Protein AF-0000000069093349 (afdb_homodimer)

InterPro domains:
  IPR008927 6-phosphogluconate dehydrogenase-like, C-terminal domain superfamily [SSF48179] (1-70)
  IPR029036 Pyrroline-5-carboxylate reductase, dimerisation domain [PF14748] (2-69)
  IPR053790 Pyrroline-5-carboxylate reductase-like conserved site [PS00521] (25-47)

Solvent-accessible surface area (backbone atoms only — not comparable to full-atom values): 11201 Å² total; per-residue (Å²): 108,67,67,57,48,52,50,32,49,53,45,30,51,53,21,48,48,50,70,68,66,74,54,56,64,71,57,53,53,52,71,68,37,47,93,90,34,35,58,41,48,16,51,52,40,23,62,74,49,37,34,63,59,19,51,52,51,14,52,50,44,20,52,53,45,45,53,52,51,50,52,53,52,50,51,51,51,52,54,53,55,62,70,67,49,77,78,75,70,76,75,71,75,74,77,77,76,76,78,126,109,68,68,56,50,53,52,31,50,51,44,29,51,54,20,48,48,48,68,69,64,73,54,57,66,71,58,53,52,53,71,68,37,47,92,89,32,35,54,41,49,16,50,52,40,24,63,74,50,37,34,65,58,19,51,53,51,13,52,51,45,21,52,53,43,45,52,52,50,50,52,51,52,51,50,50,52,52,54,54,55,60,69,67,50,75,79,75,70,76,75,73,76,73,76,77,78,75,78,126

Sequence (200 aa):
DLAQKLAAQTLLGAAKMVLESGKHPGQLKDEVCSPGGTTIAAIHKLEETGFRSSLITAVETATNRAKELGVIESQKQQTVLLREQPNVESSSSQPLRVTQDLAQKLAAQTLLGAAKMVLESGKHPGQLKDEVCSPGGTTIAAIHKLEETGFRSSLITAVETATNRAKELGVIESQKQQTVLLREQPNVESSSSQPLRVTQ

Secondary structure (DSSP, 8-state):
-HHHHHHHHHHHHHHHHHHHH---HHHHHHHHPPTT-HHHHHHHHHHHTTHHHHHHHHHHHHHHHHHHHHHHHHHHHHHHHHHTS---------------/-HHHHHHHHHHHHHHHHHHHH---HHHHHHHHPPTT-HHHHHHHHHHHTTHHHHHHHHHHHHHHHHHHHHHHHHHHHHHHHHHTS---------------

Radius of gyration: 34.06 Å; Cα contacts (8 Å, |Δi|>4): 118; chains: 2; bounding box: 34×153×78 Å

Nearest PDB structures (foldseek):
  6xp2-assembly1_A  TM=9.689E-01  e=7.403E-05  Homo sapiens
  6lhm-assembly2_B  TM=9.516E-01  e=4.602E-05  Homo sapiens
  6xp0-assembly1_A-2  TM=9.652E-01  e=8.013E-05  Homo sapiens
  8dkg-assembly1_B-2  TM=9.336E-01  e=8.013E-05  Homo sapiens
  2rcy-assembly1_B-2  TM=9.286E-01  e=7.926E-03  Plasmodium falciparum 3D7

Foldseek 3Di:
DVVVVVVVVVVVVLVCCCVPVVDDVVVVLVVVDDVPDPSVVVVVVCVVVCVVVVVVVVVVVVVVVVVVVVVVVVVVVVVVVVVPPPPPPPPPPPPPPPDD/DVVVVVVVVVVVVLVCCCVPVVDDNVVVLVVVDDVVDPSVVVVVVCVVVCVVVVVVVVVVVVVVVVVVVVVVVVVVVVVVVVVPPPPPPPPPPDPPPPDD

Structure (mmCIF, N/CA/C/O backbone):
data_AF-0000000069093349-model_v1
#
loop_
_entity.id
_entity.type
_entity.pdbx_description
1 polymer 'Pyrroline-5-carboxylate reductase dimerisation domain-containing protein'
#
loop_
_atom_site.group_PDB
_atom_site.id
_ato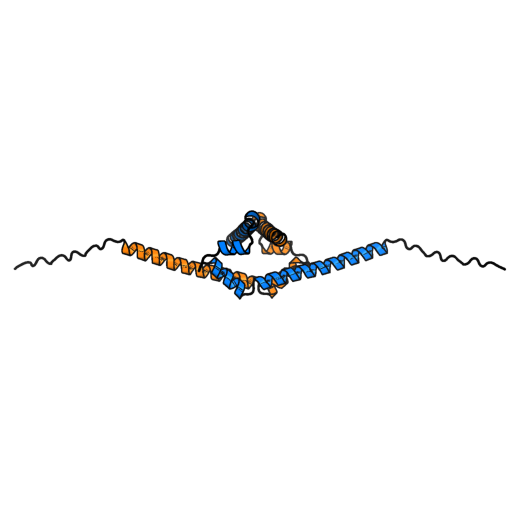m_site.type_symbol
_atom_site.label_atom_id
_atom_site.label_alt_id
_atom_site.label_comp_id
_atom_site.label_asym_id
_atom_site.label_entity_id
_atom_site.label_seq_id
_atom_site.pdbx_PDB_ins_code
_atom_site.Cartn_x
_atom_site.Cartn_y
_atom_site.Cartn_z
_atom_site.occupancy
_atom_site.B_iso_or_equiv
_atom_site.auth_seq_id
_atom_site.auth_comp_id
_atom_site.auth_asym_id
_atom_site.auth_atom_id
_atom_site.pdbx_PDB_model_num
ATOM 1 N N . ASP A 1 1 ? -16.922 -6.746 0.198 1 84.19 1 ASP A N 1
ATOM 2 C CA . ASP A 1 1 ? -16.688 -6.988 1.619 1 84.19 1 ASP A CA 1
ATOM 3 C C . ASP A 1 1 ? -15.539 -7.965 1.833 1 84.19 1 ASP A C 1
ATOM 5 O O . ASP A 1 1 ? -14.445 -7.559 2.24 1 84.19 1 ASP A O 1
ATOM 9 N N . LEU A 1 2 ? -15.719 -9.141 1.104 1 90.44 2 LEU A N 1
ATOM 10 C CA . LEU A 1 2 ? -14.688 -10.148 1.3 1 90.44 2 LEU A CA 1
ATOM 11 C C . LEU A 1 2 ? -13.375 -9.727 0.646 1 90.44 2 LEU A C 1
ATOM 13 O O . LEU A 1 2 ? -12.305 -9.875 1.238 1 90.44 2 LEU A O 1
ATOM 17 N N . ALA A 1 3 ? -13.531 -9.188 -0.531 1 92.06 3 ALA A N 1
ATOM 18 C CA . ALA A 1 3 ? -12.352 -8.742 -1.27 1 92.06 3 ALA A CA 1
ATOM 19 C C . ALA A 1 3 ? 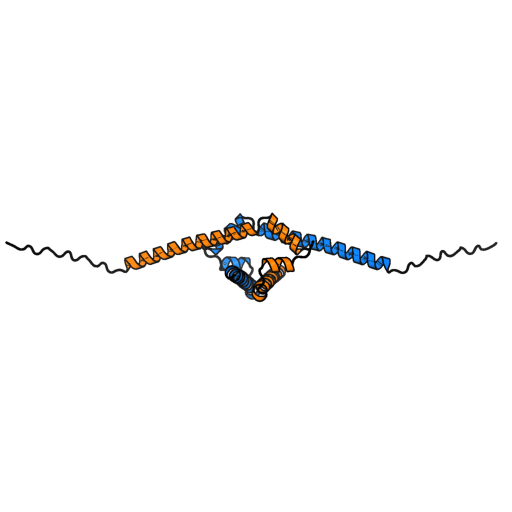-11.578 -7.684 -0.487 1 92.06 3 ALA A C 1
ATOM 21 O O . ALA A 1 3 ? -10.352 -7.703 -0.45 1 92.06 3 ALA A O 1
ATOM 22 N N . GLN A 1 4 ? -12.25 -6.766 0.166 1 94.25 4 GLN A N 1
ATOM 23 C CA . GLN A 1 4 ? -11.617 -5.699 0.937 1 94.25 4 GLN A CA 1
ATOM 24 C C . GLN A 1 4 ? -10.891 -6.262 2.154 1 94.25 4 GLN A C 1
ATOM 26 O O . GLN A 1 4 ? -9.781 -5.824 2.477 1 94.25 4 GLN A O 1
ATOM 31 N N . LYS A 1 5 ? -11.516 -7.164 2.832 1 95.12 5 LYS A N 1
ATOM 32 C CA . LYS A 1 5 ? -10.898 -7.789 4.004 1 95.12 5 LYS A CA 1
ATOM 33 C C . LYS A 1 5 ? -9.648 -8.57 3.617 1 95.12 5 LYS A C 1
ATOM 35 O O . LYS A 1 5 ? -8.641 -8.523 4.32 1 95.12 5 LYS A O 1
ATOM 40 N N . LEU A 1 6 ? -9.773 -9.289 2.529 1 95.56 6 LEU A N 1
ATOM 41 C CA . LEU A 1 6 ? -8.625 -10.055 2.057 1 95.56 6 LEU A CA 1
ATOM 42 C C . LEU A 1 6 ? -7.469 -9.133 1.681 1 95.56 6 LEU A C 1
ATOM 44 O O . LEU A 1 6 ? -6.309 -9.438 1.967 1 95.56 6 LEU A O 1
ATOM 48 N N . ALA A 1 7 ? -7.793 -8.039 0.996 1 96.25 7 ALA A N 1
ATOM 49 C CA . ALA A 1 7 ? -6.762 -7.066 0.634 1 96.25 7 ALA A CA 1
ATOM 50 C C . ALA A 1 7 ? -6.094 -6.488 1.878 1 96.25 7 ALA A C 1
ATOM 52 O O . ALA A 1 7 ? -4.867 -6.402 1.947 1 96.25 7 ALA A O 1
ATOM 53 N N . ALA A 1 8 ? -6.867 -6.094 2.877 1 97.62 8 ALA A N 1
ATOM 54 C CA . ALA A 1 8 ? -6.328 -5.547 4.117 1 97.62 8 ALA A CA 1
ATOM 55 C C . ALA A 1 8 ? -5.461 -6.578 4.836 1 97.62 8 ALA A C 1
ATOM 57 O O . ALA A 1 8 ? -4.418 -6.234 5.398 1 97.62 8 ALA A O 1
ATOM 58 N N . GLN A 1 9 ? -5.863 -7.793 4.867 1 97.69 9 GLN A N 1
ATOM 59 C CA . GLN A 1 9 ? -5.09 -8.867 5.477 1 97.69 9 GLN A CA 1
ATOM 60 C C . GLN A 1 9 ? -3.75 -9.055 4.766 1 97.69 9 GLN A C 1
ATOM 62 O O . GLN A 1 9 ? -2.732 -9.32 5.41 1 97.69 9 GLN A O 1
ATOM 67 N N . THR A 1 10 ? -3.783 -9 3.416 1 96.88 10 THR A N 1
ATOM 68 C CA . THR A 1 10 ? -2.555 -9.094 2.637 1 96.88 10 THR A CA 1
ATOM 69 C C . THR A 1 10 ? -1.588 -7.977 3.016 1 96.88 10 THR A C 1
ATOM 71 O O . THR A 1 10 ? -0.395 -8.219 3.213 1 96.88 10 THR A O 1
ATOM 74 N N . LEU A 1 11 ? -2.088 -6.715 3.168 1 97.56 11 LEU A N 1
ATOM 75 C CA . LEU A 1 11 ? -1.263 -5.578 3.559 1 97.56 11 LEU A CA 1
ATOM 76 C C . LEU A 1 11 ? -0.745 -5.742 4.984 1 97.56 11 LEU A C 1
ATOM 78 O O . LEU A 1 11 ? 0.416 -5.438 5.266 1 97.56 11 LEU A O 1
ATOM 82 N N . LEU A 1 12 ? -1.601 -6.219 5.871 1 98.19 12 LEU A N 1
ATOM 83 C CA . LEU A 1 12 ? -1.204 -6.484 7.25 1 98.19 12 LEU A CA 1
ATOM 84 C C . LEU A 1 12 ? -0.064 -7.496 7.301 1 98.19 12 LEU A C 1
ATOM 86 O O . LEU A 1 12 ? 0.929 -7.285 8 1 98.19 12 LEU A O 1
ATOM 90 N N . GLY A 1 13 ? -0.245 -8.57 6.613 1 97.38 13 GLY A N 1
ATOM 91 C CA . GLY A 1 13 ? 0.792 -9.594 6.559 1 97.38 13 GLY A CA 1
ATOM 92 C C . GLY A 1 13 ? 2.102 -9.078 5.988 1 97.38 13 GLY A C 1
ATOM 93 O O . GLY A 1 13 ? 3.174 -9.383 6.512 1 97.38 13 GLY A O 1
ATOM 94 N N . ALA A 1 14 ? 2.057 -8.328 4.902 1 97.06 14 ALA A N 1
ATOM 95 C CA . ALA A 1 14 ? 3.256 -7.754 4.297 1 97.06 14 ALA A CA 1
ATOM 96 C C . ALA A 1 14 ? 3.971 -6.82 5.266 1 97.06 14 ALA A C 1
ATOM 98 O O . ALA A 1 14 ? 5.195 -6.883 5.414 1 97.06 14 ALA A O 1
ATOM 99 N N . ALA A 1 15 ? 3.201 -5.957 5.918 1 97.75 15 ALA A N 1
ATOM 100 C CA . ALA A 1 15 ? 3.773 -5.027 6.887 1 97.75 15 ALA A CA 1
ATOM 101 C C . ALA A 1 15 ? 4.438 -5.773 8.039 1 97.75 15 ALA A C 1
ATOM 103 O O . ALA A 1 15 ? 5.547 -5.43 8.453 1 97.75 15 ALA A O 1
ATOM 104 N N . LYS A 1 16 ? 3.785 -6.781 8.555 1 97.75 16 LYS A N 1
ATOM 105 C CA . LYS A 1 16 ? 4.332 -7.59 9.641 1 97.75 16 LYS A CA 1
ATOM 106 C C . LYS A 1 16 ? 5.633 -8.266 9.219 1 97.75 16 LYS A C 1
ATOM 108 O O . LYS A 1 16 ? 6.582 -8.328 10.008 1 97.75 16 LYS A O 1
ATOM 113 N N . MET A 1 17 ? 5.648 -8.742 8.039 1 96.75 17 MET A N 1
ATOM 114 C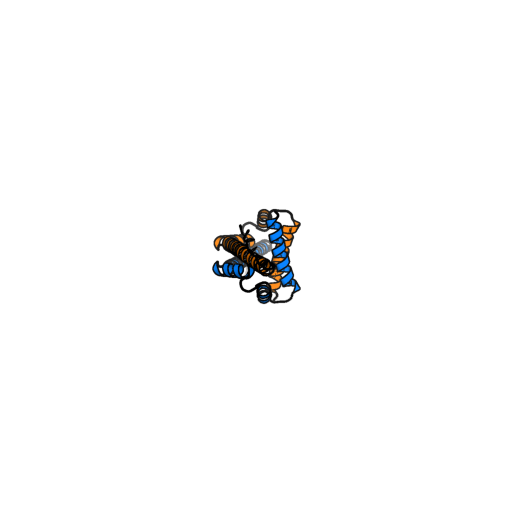 CA . MET A 1 17 ? 6.852 -9.406 7.535 1 96.75 17 MET A CA 1
ATOM 115 C C . MET A 1 17 ? 8.039 -8.445 7.543 1 96.75 17 MET A C 1
ATOM 117 O O . MET A 1 17 ? 9.141 -8.828 7.938 1 96.75 17 MET A O 1
ATOM 121 N N . VAL A 1 18 ? 7.855 -7.23 7.109 1 96.81 18 VAL A N 1
ATOM 122 C CA . VAL A 1 18 ? 8.914 -6.227 7.09 1 96.81 18 VAL A CA 1
ATOM 123 C C . VAL A 1 18 ? 9.359 -5.914 8.516 1 96.81 18 VAL A C 1
ATOM 125 O O . VAL A 1 18 ? 10.555 -5.82 8.797 1 96.81 18 VAL A O 1
ATOM 128 N N . LEU A 1 19 ? 8.414 -5.773 9.398 1 96.75 19 LEU A N 1
ATOM 129 C CA . LEU A 1 19 ? 8.695 -5.359 10.773 1 96.75 19 LEU A CA 1
ATOM 130 C C . LEU A 1 19 ? 9.359 -6.484 11.555 1 96.75 19 LEU A C 1
ATOM 132 O O . LEU A 1 19 ? 10.203 -6.227 12.422 1 96.75 19 LEU A O 1
ATOM 136 N N . GLU A 1 20 ? 9.102 -7.723 11.242 1 96.75 20 GLU A N 1
ATOM 137 C CA . GLU A 1 20 ? 9.539 -8.844 12.062 1 96.75 20 GLU A CA 1
ATOM 138 C C . GLU A 1 20 ? 10.773 -9.516 11.477 1 96.75 20 GLU A C 1
ATOM 140 O O . GLU A 1 20 ? 11.578 -10.102 12.211 1 96.75 20 GLU A O 1
ATOM 145 N N . SER A 1 21 ? 10.969 -9.469 10.195 1 94.25 21 SER A N 1
ATOM 146 C CA . SER A 1 21 ? 12.039 -10.203 9.539 1 94.25 21 SER A CA 1
ATOM 147 C C . SER A 1 21 ? 13.391 -9.555 9.789 1 94.25 21 SER A C 1
ATOM 149 O O . SER A 1 21 ? 14.422 -10.234 9.812 1 94.25 21 SER A O 1
ATOM 151 N N . GLY A 1 22 ? 13.398 -8.203 9.883 1 89.12 22 GLY A N 1
ATOM 152 C CA . GLY A 1 22 ? 14.648 -7.477 9.945 1 89.12 22 GLY A CA 1
ATOM 153 C C . GLY A 1 22 ? 15.359 -7.387 8.609 1 89.12 22 GLY A C 1
ATOM 154 O O . GLY A 1 22 ? 16.453 -6.824 8.516 1 89.12 22 GLY A O 1
ATOM 155 N N . LYS A 1 23 ? 14.805 -7.902 7.598 1 93.31 23 LYS A N 1
ATOM 156 C CA . LYS A 1 23 ? 15.383 -7.859 6.258 1 93.31 23 LYS A CA 1
ATOM 157 C C . LYS A 1 23 ? 15 -6.57 5.535 1 93.31 23 LYS A C 1
ATOM 159 O O . LYS A 1 23 ? 13.969 -5.969 5.836 1 93.31 23 LYS A O 1
ATOM 164 N N . HIS A 1 24 ? 15.844 -6.156 4.613 1 94.75 24 HIS A N 1
ATOM 165 C CA . HIS A 1 24 ? 15.492 -5.055 3.725 1 94.75 24 HIS A CA 1
ATOM 166 C C . HIS A 1 24 ? 14.297 -5.414 2.848 1 94.75 24 HIS A C 1
ATOM 168 O O . HIS A 1 24 ? 14.203 -6.539 2.352 1 94.75 24 HIS A O 1
ATOM 174 N N . PRO A 1 25 ? 13.414 -4.488 2.609 1 94.69 25 PRO A N 1
ATOM 175 C CA . PRO A 1 25 ? 12.227 -4.766 1.806 1 94.69 25 PRO A CA 1
ATOM 176 C C . PRO A 1 25 ? 12.562 -5.309 0.42 1 94.69 25 PRO A C 1
ATOM 178 O O . PRO A 1 25 ? 11.812 -6.129 -0.124 1 94.69 25 PRO A O 1
ATOM 181 N N . GLY A 1 26 ? 13.609 -4.762 -0.152 1 94.75 26 GLY A N 1
ATOM 182 C CA . GLY A 1 26 ? 14.062 -5.301 -1.424 1 94.75 26 GLY A CA 1
ATOM 183 C C . GLY A 1 26 ? 14.312 -6.797 -1.382 1 94.75 26 GLY A C 1
ATOM 184 O O . GLY A 1 26 ? 13.961 -7.516 -2.318 1 94.75 26 GLY A O 1
ATOM 185 N N . GLN A 1 27 ? 14.945 -7.234 -0.321 1 95.62 27 GLN A N 1
ATOM 186 C CA . GLN A 1 27 ? 15.211 -8.656 -0.146 1 95.62 27 GLN A CA 1
ATOM 187 C C . GLN A 1 27 ? 13.906 -9.445 0.027 1 95.62 27 GLN A C 1
ATOM 189 O O . GLN A 1 27 ? 13.766 -10.547 -0.508 1 95.62 27 GLN A O 1
ATOM 194 N N . LEU A 1 28 ? 12.984 -8.945 0.788 1 95.56 28 LEU A N 1
ATOM 195 C CA . LEU A 1 28 ? 11.688 -9.586 0.993 1 95.56 28 LEU A CA 1
ATOM 196 C C . LEU A 1 28 ? 10.93 -9.711 -0.322 1 95.56 28 LEU A C 1
ATOM 198 O O . LEU A 1 28 ? 10.32 -10.75 -0.6 1 95.56 28 LEU A O 1
ATOM 202 N N . LYS A 1 29 ? 10.945 -8.656 -1.123 1 95.5 29 LYS A N 1
ATOM 203 C CA . LYS A 1 29 ? 10.336 -8.688 -2.451 1 95.5 29 LYS A 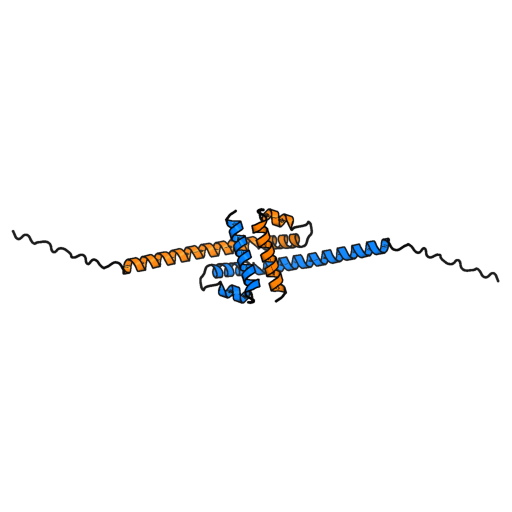CA 1
ATOM 204 C C . LYS A 1 29 ? 10.914 -9.828 -3.289 1 95.5 29 LYS A C 1
ATOM 206 O O . LYS A 1 29 ? 10.164 -10.562 -3.943 1 95.5 29 LYS A O 1
ATOM 211 N N . ASP A 1 30 ? 12.211 -9.945 -3.225 1 95.75 30 ASP A N 1
ATOM 212 C CA . ASP A 1 30 ? 12.867 -11.008 -3.984 1 95.75 30 ASP A CA 1
ATOM 213 C C . ASP A 1 30 ? 12.422 -12.383 -3.498 1 95.75 30 ASP A C 1
ATOM 215 O O . ASP A 1 30 ? 12.25 -13.305 -4.301 1 95.75 30 ASP A O 1
ATOM 219 N N . GLU A 1 31 ? 12.219 -12.555 -2.256 1 94.81 31 GLU A N 1
ATOM 220 C CA . GLU A 1 31 ? 11.859 -13.844 -1.657 1 94.81 31 GLU A CA 1
ATOM 221 C C . GLU A 1 31 ? 10.438 -14.25 -2.041 1 94.81 31 GLU A C 1
ATOM 223 O O . GLU A 1 31 ? 10.133 -15.438 -2.135 1 94.81 31 GLU A O 1
ATOM 228 N N . VAL A 1 32 ? 9.625 -13.273 -2.289 1 93.5 32 VAL A N 1
ATOM 229 C CA . VAL A 1 32 ? 8.234 -13.602 -2.582 1 93.5 32 VAL A CA 1
ATOM 230 C C . VAL A 1 32 ? 8.031 -13.695 -4.094 1 93.5 32 VAL A C 1
ATOM 232 O O . VAL A 1 32 ? 6.945 -14.055 -4.559 1 93.5 32 VAL A O 1
ATOM 235 N N . CYS A 1 33 ? 9.055 -13.383 -4.832 1 95.88 33 CYS A N 1
ATOM 236 C CA . CYS A 1 33 ? 8.977 -13.438 -6.285 1 95.88 33 CYS A CA 1
ATOM 237 C C . CYS A 1 33 ? 9.648 -14.695 -6.82 1 95.88 33 CYS A C 1
ATOM 239 O O . CYS A 1 33 ? 10.805 -14.969 -6.5 1 95.88 33 CYS A O 1
ATOM 241 N N . SER A 1 34 ? 8.906 -15.547 -7.555 1 93.75 34 SER A N 1
ATOM 242 C CA . SER A 1 34 ? 9.461 -16.656 -8.328 1 93.75 34 SER A CA 1
ATOM 243 C C . SER A 1 34 ? 9.539 -16.297 -9.812 1 93.75 34 SER A C 1
ATOM 245 O O . SER A 1 34 ? 8.719 -15.523 -10.312 1 93.75 34 SER A O 1
ATOM 247 N N . PRO A 1 35 ? 10.531 -16.906 -10.422 1 93 35 PRO A N 1
ATOM 248 C CA . PRO A 1 35 ? 10.633 -16.625 -11.859 1 93 35 PRO A CA 1
ATOM 249 C C . PRO A 1 35 ? 9.383 -17.047 -12.625 1 93 35 PRO A C 1
ATOM 251 O O . PRO A 1 35 ? 8.945 -18.203 -12.531 1 93 35 PRO A O 1
ATOM 254 N N . GLY A 1 36 ? 8.773 -16.016 -13.281 1 93.19 36 GLY A N 1
ATOM 255 C CA . GLY A 1 36 ? 7.602 -16.297 -14.102 1 93.19 36 GLY A CA 1
ATOM 256 C C . GLY A 1 36 ? 6.316 -16.391 -13.297 1 93.19 36 GLY A C 1
ATOM 257 O O . GLY A 1 36 ? 5.266 -16.75 -13.836 1 93.19 36 GLY A O 1
ATOM 258 N N . GLY A 1 37 ? 6.441 -16.047 -12.039 1 96.19 37 GLY A N 1
ATOM 259 C CA . GLY A 1 37 ? 5.281 -16.156 -11.18 1 96.19 37 GLY A CA 1
ATOM 260 C C . GLY A 1 37 ? 4.344 -14.977 -11.281 1 96.19 37 GLY A C 1
ATOM 261 O O . GLY A 1 37 ? 4.566 -14.07 -12.086 1 96.19 37 GLY A O 1
ATOM 262 N N . THR A 1 38 ? 3.24 -15.031 -10.5 1 97.62 38 THR A N 1
ATOM 263 C CA . THR A 1 38 ? 2.211 -14 -10.516 1 97.62 38 THR A CA 1
ATOM 264 C C . THR A 1 38 ? 2.734 -12.711 -9.891 1 97.62 38 THR A C 1
ATOM 266 O O . THR A 1 38 ? 2.49 -11.617 -10.414 1 97.62 38 THR A O 1
ATOM 269 N N . THR A 1 39 ? 3.506 -12.781 -8.852 1 97.12 39 THR A N 1
ATOM 270 C CA . THR A 1 39 ? 3.971 -11.617 -8.102 1 97.12 39 THR A CA 1
ATOM 271 C C . THR A 1 39 ? 4.949 -10.797 -8.938 1 97.12 39 THR A C 1
ATOM 273 O O . THR A 1 39 ? 4.855 -9.57 -8.984 1 97.12 39 THR A O 1
ATOM 276 N N . ILE A 1 40 ? 5.848 -11.43 -9.594 1 97.31 40 ILE A N 1
ATOM 277 C CA . ILE A 1 40 ? 6.824 -10.711 -10.398 1 97.31 40 ILE A CA 1
ATOM 278 C C . ILE A 1 40 ? 6.129 -10.055 -11.586 1 97.31 40 ILE A C 1
ATOM 280 O O . ILE A 1 40 ? 6.52 -8.969 -12.023 1 97.31 40 ILE A O 1
ATOM 284 N N . ALA A 1 41 ? 5.168 -10.758 -12.148 1 98.06 41 ALA A N 1
ATOM 285 C CA . ALA A 1 41 ? 4.395 -10.164 -13.234 1 98.06 41 ALA A CA 1
ATOM 286 C C . ALA A 1 41 ? 3.725 -8.867 -12.781 1 98.06 41 ALA A C 1
ATOM 288 O O . ALA A 1 41 ? 3.748 -7.867 -13.5 1 98.06 41 ALA A O 1
ATOM 289 N N . ALA A 1 42 ? 3.182 -8.961 -11.656 1 98.38 42 ALA A N 1
ATOM 290 C CA . ALA A 1 42 ? 2.516 -7.789 -11.094 1 98.38 42 ALA A CA 1
ATOM 291 C C . ALA A 1 42 ? 3.52 -6.676 -10.805 1 98.38 42 ALA A C 1
ATOM 293 O O . ALA A 1 42 ? 3.264 -5.508 -11.102 1 98.38 42 ALA A O 1
ATOM 294 N N . ILE A 1 43 ? 4.629 -6.969 -10.234 1 97.88 43 ILE A N 1
ATOM 295 C CA . ILE A 1 43 ? 5.656 -5.996 -9.898 1 97.88 43 ILE A CA 1
ATOM 296 C C . ILE A 1 43 ? 6.156 -5.309 -11.164 1 97.88 43 ILE A C 1
ATOM 298 O O . ILE A 1 43 ? 6.34 -4.09 -11.188 1 97.88 43 ILE A O 1
ATOM 302 N N . HIS A 1 44 ? 6.363 -6.086 -12.148 1 97.56 44 HIS A N 1
ATOM 303 C CA . HIS A 1 44 ? 6.781 -5.523 -13.43 1 97.56 44 HIS A CA 1
ATOM 304 C C . HIS A 1 44 ? 5.77 -4.504 -13.938 1 97.56 44 HIS A C 1
ATOM 306 O O . HIS A 1 44 ? 6.148 -3.439 -14.43 1 97.56 44 HIS A O 1
ATOM 312 N N . LYS A 1 45 ? 4.551 -4.793 -13.797 1 98.38 45 LYS A N 1
ATOM 313 C CA . LYS A 1 45 ? 3.502 -3.891 -14.258 1 98.38 45 LYS A CA 1
ATOM 314 C C . LYS A 1 45 ? 3.461 -2.617 -13.422 1 98.38 45 LYS A C 1
ATOM 316 O O . LYS A 1 45 ? 3.252 -1.524 -13.953 1 98.38 45 LYS A O 1
ATOM 321 N N . LEU A 1 46 ? 3.666 -2.75 -12.117 1 98.19 46 LEU A N 1
ATOM 322 C CA . LEU A 1 46 ? 3.734 -1.58 -11.25 1 98.19 46 LEU A CA 1
ATOM 323 C C . LEU A 1 46 ? 4.867 -0.652 -11.672 1 98.19 46 LEU A C 1
ATOM 325 O O . LEU A 1 46 ? 4.703 0.569 -11.695 1 98.19 46 LEU A O 1
ATOM 329 N N . GLU A 1 47 ? 6 -1.26 -11.961 1 97.31 47 GLU A N 1
ATOM 330 C CA . GLU A 1 47 ? 7.133 -0.462 -12.422 1 97.31 47 GLU A CA 1
ATOM 331 C C . GLU A 1 47 ? 6.82 0.229 -13.742 1 97.31 47 GLU A C 1
ATOM 333 O O . GLU A 1 47 ? 7.125 1.409 -13.922 1 97.31 47 GLU A O 1
ATOM 338 N N . GLU A 1 48 ? 6.191 -0.46 -14.609 1 97.81 48 GLU A N 1
ATOM 339 C CA . GLU A 1 48 ? 5.871 0.042 -15.945 1 97.81 48 GLU A CA 1
ATOM 340 C C . GLU A 1 48 ? 4.875 1.196 -15.875 1 97.81 48 GLU A C 1
ATOM 342 O O . GLU A 1 48 ? 4.93 2.119 -16.688 1 97.81 48 GLU A O 1
ATOM 347 N N . THR A 1 49 ? 4.031 1.18 -14.891 1 97.56 49 THR A N 1
ATOM 348 C CA . THR A 1 49 ? 2.916 2.117 -14.867 1 97.56 49 THR A CA 1
ATOM 349 C C . THR A 1 49 ? 3.201 3.273 -13.914 1 97.56 49 THR A C 1
ATOM 351 O O . THR A 1 49 ? 2.328 4.105 -13.656 1 97.56 49 THR A O 1
ATOM 354 N N . GLY A 1 50 ? 4.398 3.281 -13.336 1 96 50 GLY A N 1
ATOM 355 C CA . GLY A 1 50 ? 4.836 4.426 -12.555 1 96 50 GLY A CA 1
ATOM 356 C C . GLY A 1 50 ? 4.289 4.418 -11.141 1 96 50 GLY A C 1
ATOM 357 O O . GLY A 1 50 ? 4.113 5.477 -10.531 1 96 50 GLY A O 1
ATOM 358 N N . PHE A 1 51 ? 4.047 3.299 -10.586 1 97.94 51 PHE A N 1
ATOM 359 C CA . PHE A 1 51 ? 3.527 3.154 -9.234 1 97.94 51 PHE A CA 1
ATOM 360 C C . PHE A 1 51 ? 4.453 3.822 -8.227 1 97.94 51 PHE A C 1
ATOM 362 O O . PHE A 1 51 ? 4.004 4.629 -7.406 1 97.94 51 PHE A O 1
ATOM 369 N N . ARG A 1 52 ? 5.676 3.584 -8.305 1 96.06 52 ARG A N 1
ATOM 370 C CA . ARG A 1 52 ? 6.645 4.109 -7.352 1 96.06 52 ARG A CA 1
ATOM 371 C C . ARG A 1 52 ? 6.723 5.629 -7.43 1 96.06 52 ARG A C 1
ATOM 373 O O . ARG A 1 52 ? 6.758 6.309 -6.402 1 96.06 52 ARG A O 1
ATOM 380 N N . SER A 1 53 ? 6.758 6.07 -8.602 1 97.75 53 SER A N 1
ATOM 381 C CA . SER A 1 53 ? 6.84 7.516 -8.797 1 97.75 53 SER A CA 1
ATOM 382 C C . SER A 1 53 ? 5.609 8.219 -8.234 1 97.75 53 SER A C 1
ATOM 384 O O . SER A 1 53 ? 5.719 9.305 -7.664 1 97.75 53 SER A O 1
ATOM 386 N N . SER A 1 54 ? 4.465 7.645 -8.414 1 98.44 54 SER A N 1
ATOM 387 C CA . SER A 1 54 ? 3.229 8.203 -7.875 1 98.44 54 SER A CA 1
ATOM 388 C C . SER A 1 54 ? 3.283 8.312 -6.355 1 98.44 54 SER A C 1
ATOM 390 O O . SER A 1 54 ? 2.902 9.336 -5.789 1 98.44 54 SER A O 1
ATOM 392 N N . LEU A 1 55 ? 3.816 7.305 -5.707 1 98 55 LEU A N 1
ATOM 393 C CA . LEU A 1 55 ? 3.922 7.285 -4.254 1 98 55 LEU A CA 1
ATOM 394 C C . LEU A 1 55 ? 4.934 8.312 -3.766 1 98 55 LEU A C 1
ATOM 396 O O . LEU A 1 55 ? 4.688 9.016 -2.777 1 98 55 LEU A O 1
ATOM 400 N N . ILE A 1 56 ? 6.035 8.422 -4.387 1 97.81 56 ILE A N 1
ATOM 401 C CA . ILE A 1 56 ? 7.074 9.375 -4.023 1 97.81 56 ILE A CA 1
ATOM 402 C C . ILE A 1 56 ? 6.523 10.797 -4.109 1 97.81 56 ILE A C 1
ATOM 404 O O . ILE A 1 56 ? 6.668 11.586 -3.174 1 97.81 56 ILE A O 1
ATOM 408 N N . THR A 1 57 ? 5.844 11.039 -5.203 1 98.56 57 THR A N 1
ATOM 409 C CA . THR A 1 57 ? 5.285 12.367 -5.414 1 98.56 57 THR A CA 1
ATOM 410 C C . THR A 1 57 ? 4.246 12.695 -4.348 1 98.56 57 THR A C 1
ATOM 412 O O . THR A 1 57 ? 4.188 13.82 -3.855 1 98.56 57 THR A O 1
ATOM 415 N N . ALA A 1 58 ? 3.475 11.742 -3.984 1 98.5 58 ALA A N 1
ATOM 416 C CA . ALA A 1 58 ? 2.447 11.938 -2.965 1 98.5 58 ALA A CA 1
ATOM 417 C C . ALA A 1 58 ? 3.072 12.25 -1.607 1 98.5 58 ALA A C 1
ATOM 419 O O . ALA A 1 58 ? 2.631 13.164 -0.906 1 98.5 58 ALA A O 1
ATOM 420 N N . VAL A 1 59 ? 4.086 11.531 -1.246 1 97.62 59 VAL A N 1
ATOM 421 C CA . VAL A 1 59 ? 4.754 11.734 0.036 1 97.62 59 VAL A CA 1
ATOM 422 C C . VAL A 1 59 ? 5.438 13.102 0.053 1 97.62 59 VAL A C 1
ATOM 424 O O . VAL A 1 59 ? 5.398 13.805 1.062 1 97.62 59 VAL A O 1
ATOM 427 N N . GLU A 1 60 ? 6.027 13.453 -1.067 1 98.31 60 GLU A N 1
ATOM 428 C CA . GLU A 1 60 ? 6.633 14.773 -1.192 1 98.31 60 GLU A CA 1
ATOM 429 C C . GLU A 1 60 ? 5.586 15.875 -1.035 1 98.31 60 GLU A C 1
ATOM 431 O O . GLU A 1 60 ? 5.828 16.875 -0.357 1 98.31 60 GLU A O 1
ATOM 436 N N . THR A 1 61 ? 4.504 15.695 -1.662 1 98.56 61 THR A N 1
ATOM 437 C CA . THR A 1 61 ? 3.41 16.656 -1.579 1 98.56 61 THR A CA 1
ATOM 438 C C . THR A 1 61 ? 2.928 16.797 -0.14 1 98.56 61 THR A C 1
ATOM 440 O O . THR A 1 61 ? 2.725 17.922 0.342 1 98.56 61 THR A O 1
ATOM 443 N N . ALA A 1 62 ? 2.734 15.68 0.506 1 97.75 62 ALA A N 1
ATOM 444 C CA . ALA A 1 62 ? 2.326 15.703 1.907 1 97.75 62 ALA A CA 1
ATOM 445 C C . ALA A 1 62 ? 3.35 16.438 2.77 1 97.75 62 ALA A C 1
ATOM 447 O O . ALA A 1 62 ? 2.984 17.219 3.645 1 97.75 62 ALA A O 1
ATOM 448 N N . THR A 1 63 ? 4.586 16.156 2.541 1 97.38 63 THR A N 1
ATOM 449 C CA . THR A 1 63 ? 5.668 16.766 3.305 1 97.38 63 THR A CA 1
ATOM 450 C C . THR A 1 63 ? 5.691 18.281 3.102 1 97.38 63 THR A C 1
ATOM 452 O O . THR A 1 63 ? 5.828 19.047 4.066 1 97.38 63 THR A O 1
ATOM 455 N N . ASN A 1 64 ? 5.578 18.703 1.871 1 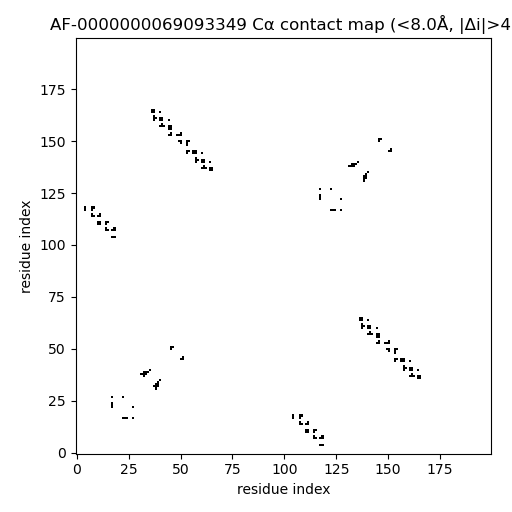98 64 ASN A N 1
ATOM 456 C CA . ASN A 1 64 ? 5.562 20.125 1.55 1 98 64 ASN A CA 1
ATOM 457 C C . ASN A 1 64 ? 4.363 20.828 2.182 1 98 64 ASN A C 1
ATOM 459 O O . ASN A 1 64 ? 4.496 21.938 2.707 1 98 64 ASN A O 1
ATOM 463 N N . ARG A 1 65 ? 3.232 20.203 2.146 1 97.44 65 ARG A N 1
ATOM 464 C CA . ARG A 1 65 ? 2.039 20.781 2.768 1 97.44 65 ARG A CA 1
ATOM 465 C C . ARG A 1 65 ? 2.215 20.891 4.277 1 97.44 65 ARG A C 1
ATOM 467 O O . ARG A 1 65 ? 1.773 21.875 4.883 1 97.44 65 ARG A O 1
ATOM 474 N N . ALA A 1 66 ? 2.799 19.891 4.859 1 97.06 66 ALA A N 1
ATOM 475 C CA . ALA A 1 66 ? 3.064 19.922 6.293 1 97.06 66 ALA A CA 1
ATOM 476 C C . ALA A 1 66 ? 3.959 21.109 6.656 1 97.06 66 ALA A C 1
ATOM 478 O O . ALA A 1 66 ? 3.734 21.781 7.672 1 97.06 66 ALA A O 1
ATOM 479 N N . LYS A 1 67 ? 4.961 21.312 5.891 1 97.5 67 LYS A N 1
ATOM 480 C CA . LYS A 1 67 ? 5.863 22.453 6.102 1 97.5 67 LYS A CA 1
ATOM 481 C C . LYS A 1 67 ? 5.113 23.781 6.012 1 97.5 67 LYS A C 1
ATOM 483 O O . LYS A 1 67 ? 5.336 24.672 6.816 1 97.5 67 LYS A O 1
ATOM 488 N N . GLU A 1 68 ? 4.289 23.859 5.055 1 96.88 68 GLU A N 1
ATOM 489 C CA . GLU A 1 68 ? 3.482 25.062 4.887 1 96.88 68 GLU A CA 1
ATOM 490 C C . GLU A 1 68 ? 2.602 25.312 6.105 1 96.88 68 GLU A C 1
ATOM 492 O O . GLU A 1 68 ? 2.504 26.438 6.586 1 96.88 68 GLU A O 1
ATOM 497 N N . LEU A 1 69 ? 1.968 24.266 6.535 1 95.38 69 LEU A N 1
ATOM 498 C CA . LEU A 1 69 ? 1.084 24.391 7.691 1 95.38 69 LEU A CA 1
ATOM 499 C C . LEU A 1 69 ? 1.875 24.734 8.945 1 95.38 69 LEU A C 1
ATOM 501 O O . LEU A 1 69 ? 1.384 25.469 9.812 1 95.38 69 LEU A O 1
ATOM 505 N N . GLY A 1 70 ? 3.027 24.156 9.055 1 94.25 70 GLY A N 1
ATOM 506 C CA . GLY A 1 70 ? 3.891 24.484 10.18 1 94.25 70 GLY A CA 1
ATOM 507 C C . GLY A 1 70 ? 4.281 25.938 10.227 1 94.25 70 GLY A C 1
ATOM 508 O O . GLY A 1 70 ? 4.32 26.547 11.305 1 94.25 70 GLY A O 1
ATOM 509 N N . VAL A 1 71 ? 4.527 26.547 9.125 1 92.94 71 VAL A N 1
ATOM 510 C CA . VAL A 1 71 ? 4.883 27.953 9.031 1 92.94 71 VAL A CA 1
ATOM 511 C C . VAL A 1 71 ? 3.691 28.828 9.43 1 92.94 71 VAL A C 1
ATOM 513 O O . VAL A 1 71 ? 3.844 29.812 10.156 1 92.94 71 VAL A O 1
ATOM 516 N N . ILE A 1 72 ? 2.58 28.422 8.984 1 91.62 72 ILE A N 1
ATOM 517 C CA . ILE A 1 72 ? 1.358 29.156 9.273 1 91.62 72 ILE A CA 1
ATOM 518 C C . ILE A 1 72 ? 1.084 29.141 10.773 1 91.62 72 ILE A C 1
ATOM 520 O O . ILE A 1 72 ? 0.749 30.156 11.367 1 91.62 72 ILE A O 1
ATOM 524 N N . GLU A 1 73 ? 1.245 27.953 11.336 1 91.31 73 GLU A N 1
ATOM 525 C CA . GLU A 1 73 ? 0.992 27.797 12.766 1 91.31 73 GLU A CA 1
ATOM 526 C C . GLU A 1 73 ? 1.991 28.609 13.594 1 91.31 73 GLU A C 1
ATOM 528 O O . GLU A 1 73 ? 1.624 29.219 14.594 1 91.31 73 GLU A O 1
ATOM 533 N N . SER A 1 74 ? 3.174 28.625 13.148 1 92.38 74 SER A N 1
ATOM 534 C CA . SER A 1 74 ? 4.203 29.406 13.828 1 92.38 74 SER A CA 1
ATOM 535 C C . SER A 1 74 ? 3.912 30.891 13.75 1 92.38 74 SER A C 1
ATOM 537 O O . SER A 1 74 ? 4.113 31.625 14.719 1 92.38 74 SER A O 1
ATOM 539 N N . GLN A 1 75 ? 3.555 31.375 12.688 1 91.06 75 GLN A N 1
ATOM 540 C CA . GLN A 1 75 ? 3.201 32.781 12.508 1 91.06 75 GLN A CA 1
ATOM 541 C C . GLN A 1 75 ? 2.014 33.156 13.391 1 91.06 75 GLN A C 1
ATOM 543 O O . GLN A 1 75 ? 1.998 34.25 13.984 1 91.06 75 G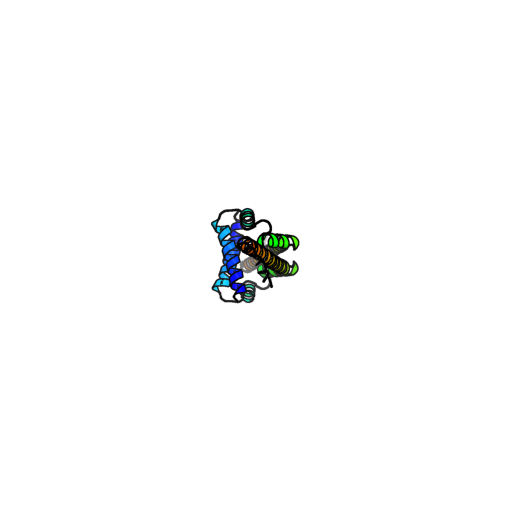LN A O 1
ATOM 548 N N . LYS A 1 76 ? 1.061 32.312 13.469 1 91 76 LYS A N 1
ATOM 549 C CA . LYS A 1 76 ? -0.099 32.562 14.32 1 91 76 LYS A CA 1
ATOM 550 C C . LYS A 1 76 ? 0.308 32.688 15.789 1 91 76 LYS A C 1
ATOM 552 O O . LYS A 1 76 ? -0.174 33.594 16.5 1 91 76 LYS A O 1
ATOM 557 N N . GLN A 1 77 ? 1.127 31.766 16.109 1 91.25 77 GLN A N 1
ATOM 558 C CA . GLN A 1 77 ? 1.59 31.797 17.5 1 91.25 77 GLN A CA 1
ATOM 559 C C . GLN A 1 77 ? 2.352 33.062 17.797 1 91.25 77 GLN A C 1
ATOM 561 O O . GLN A 1 77 ? 2.197 33.656 18.875 1 91.25 77 GLN A O 1
ATOM 566 N N . GLN A 1 78 ? 3.156 33.531 16.891 1 91.25 78 GLN A N 1
ATOM 567 C CA . GLN A 1 78 ? 3.895 34.781 17.047 1 91.25 78 GLN A CA 1
ATOM 568 C C . GLN A 1 78 ? 2.947 35.969 17.141 1 91.25 78 GLN A C 1
ATOM 570 O O . GLN A 1 78 ? 3.168 36.906 17.922 1 91.25 78 GLN A O 1
ATOM 575 N N . THR A 1 79 ? 1.905 36.031 16.344 1 91 79 THR A N 1
ATOM 576 C CA . THR A 1 79 ? 0.928 37.094 16.344 1 91 79 THR A CA 1
ATOM 577 C C . THR A 1 79 ? 0.179 37.156 17.672 1 91 79 THR A C 1
ATOM 579 O O . THR A 1 79 ? -0.093 38.25 18.188 1 91 79 THR A O 1
ATOM 582 N N . VAL A 1 80 ? -0.16 36 18.25 1 91 80 VAL A N 1
ATOM 583 C CA . VAL A 1 80 ? -0.879 35.938 19.516 1 91 80 VAL A CA 1
ATOM 584 C C . VAL A 1 80 ? 0.012 36.438 20.641 1 91 80 VAL A C 1
ATOM 586 O O . VAL A 1 80 ? -0.448 37.188 21.531 1 91 80 VAL A O 1
ATOM 589 N N . LEU A 1 81 ? 1.268 36.062 20.594 1 90.56 81 LEU A N 1
ATOM 590 C CA . LEU A 1 81 ? 2.225 36.469 21.609 1 90.56 81 LEU A CA 1
ATOM 591 C C . LEU A 1 81 ? 2.432 37.969 21.578 1 90.56 81 LEU A C 1
ATOM 593 O O . LEU A 1 81 ? 2.533 38.625 22.625 1 90.56 81 LEU A O 1
ATOM 597 N N . LEU A 1 82 ? 2.516 38.625 20.453 1 89.69 82 LEU A N 1
ATOM 598 C CA . LEU A 1 82 ? 2.697 40.062 20.297 1 89.69 82 LEU A CA 1
ATOM 599 C C . LEU A 1 82 ? 1.475 40.844 20.797 1 89.69 82 LEU A C 1
ATOM 601 O O . LEU A 1 82 ? 1.606 41.906 21.391 1 89.69 82 LEU A O 1
ATOM 605 N N . ARG A 1 83 ? 0.272 40.375 20.703 1 90.38 83 ARG A N 1
ATOM 606 C CA . ARG A 1 83 ? -0.966 41.031 21.109 1 90.38 83 ARG A CA 1
ATOM 607 C C . ARG A 1 83 ? -1.137 41 22.625 1 90.38 83 ARG A C 1
ATOM 609 O O . ARG A 1 83 ? -1.788 41.875 23.219 1 90.38 83 ARG A O 1
ATOM 616 N N . GLU A 1 84 ? -0.586 40 23.219 1 87.38 84 GLU A N 1
ATOM 617 C CA . GLU A 1 84 ? -0.717 39.844 24.656 1 87.38 84 GLU A CA 1
ATOM 618 C C . GLU A 1 84 ? 0.369 40.625 25.406 1 87.38 84 GLU A C 1
ATOM 620 O O . GLU A 1 84 ? 0.384 40.625 26.641 1 87.38 84 GLU A O 1
ATOM 625 N N . GLN A 1 85 ? 1.335 41.188 24.734 1 78.56 85 GLN A N 1
ATOM 626 C CA . GLN A 1 85 ? 2.348 42 25.391 1 78.56 85 GLN A CA 1
ATOM 627 C C . GLN A 1 85 ? 1.765 43.344 25.859 1 78.56 85 GLN A C 1
ATOM 629 O O . GLN A 1 85 ? 1.024 43.969 25.109 1 78.56 85 GLN A O 1
ATOM 634 N N . PRO A 1 86 ? 1.661 43.656 27.125 1 72 86 PRO A N 1
ATOM 635 C CA . PRO A 1 86 ? 1.145 44.938 27.641 1 72 86 PRO A CA 1
ATOM 636 C C . PRO A 1 86 ? 1.746 46.156 26.922 1 72 86 PRO A C 1
ATOM 638 O O . PRO A 1 86 ? 2.904 46.094 26.5 1 72 86 PRO A O 1
ATOM 641 N N . ASN A 1 87 ? 0.987 46.875 26.219 1 61.22 87 ASN A N 1
ATOM 642 C CA . ASN A 1 87 ? 1.41 48.156 25.656 1 61.22 87 ASN A CA 1
ATOM 643 C C . ASN A 1 87 ? 2.277 48.938 26.641 1 61.22 87 ASN A C 1
ATOM 645 O O . ASN A 1 87 ? 1.802 49.344 27.703 1 61.22 87 ASN A O 1
ATOM 649 N N . VAL A 1 88 ? 3.402 48.75 27 1 58.97 88 VAL A N 1
ATOM 650 C CA . VAL A 1 88 ? 4.191 49.719 27.766 1 58.97 88 VAL A CA 1
ATOM 651 C C . VAL A 1 88 ? 4.141 51.062 27.078 1 58.97 88 VAL A C 1
ATOM 653 O O . VAL A 1 88 ? 4.633 51.219 25.953 1 58.97 88 VAL A O 1
ATOM 656 N N . GLU A 1 89 ? 3.102 51.781 27.266 1 56.84 89 GLU A N 1
ATOM 657 C CA . GLU A 1 89 ? 3.043 53.188 26.922 1 56.84 89 GLU A CA 1
ATOM 658 C C . GLU A 1 89 ? 4.371 53.875 27.219 1 56.84 89 GLU A C 1
ATOM 660 O O . GLU A 1 89 ? 4.906 53.781 28.328 1 56.84 89 GLU A O 1
ATOM 665 N N . SER A 1 90 ? 5.207 54 26.281 1 54.34 90 SER A N 1
ATOM 666 C CA . SER A 1 90 ? 6.348 54.938 26.391 1 54.34 90 SER A CA 1
ATOM 667 C C . SER A 1 90 ? 5.969 56.188 27.141 1 54.34 90 SER A C 1
ATOM 669 O O . SER A 1 90 ? 5.16 57 26.656 1 54.34 90 SER A O 1
ATOM 671 N N . SER A 1 91 ? 5.777 56.125 28.453 1 51.25 91 SER A N 1
ATOM 672 C CA . SER A 1 91 ? 5.785 57.406 29.188 1 51.25 91 SER A CA 1
ATOM 673 C C . SER A 1 91 ? 6.926 58.312 28.719 1 51.25 91 SER A C 1
ATOM 675 O O . SER A 1 91 ? 8.102 57.969 28.922 1 51.25 91 SER A O 1
ATOM 677 N N . SER A 1 92 ? 6.836 58.875 27.625 1 51.12 92 SER A N 1
ATOM 678 C CA . SER A 1 92 ? 7.668 59.969 27.172 1 51.12 92 SER A CA 1
ATOM 679 C C . SER A 1 92 ? 7.973 60.938 28.312 1 51.12 92 SER A C 1
ATOM 681 O O . SER A 1 92 ? 7.059 61.5 28.922 1 51.12 92 SER A O 1
ATOM 683 N N . SER A 1 93 ? 8.992 60.688 29.078 1 50.94 93 SER A N 1
ATOM 684 C CA . SER A 1 93 ? 9.633 61.594 30.031 1 50.94 93 SER A CA 1
ATOM 685 C C . SER A 1 93 ? 9.648 63.031 29.484 1 50.94 93 SER A C 1
ATOM 687 O O . SER A 1 93 ? 10.156 63.281 28.391 1 50.94 93 SER A O 1
ATOM 689 N N . GLN A 1 94 ? 8.625 63.781 29.844 1 52.06 94 GLN A N 1
ATOM 690 C CA . GLN A 1 94 ? 8.664 65.25 29.656 1 52.06 94 GLN A CA 1
ATOM 691 C C . GLN A 1 94 ? 10.008 65.812 30.094 1 52.06 94 GLN A C 1
ATOM 693 O O . GLN A 1 94 ? 10.516 65.438 31.172 1 52.06 94 GLN A O 1
ATOM 698 N N . PRO A 1 95 ? 10.812 66.25 29.203 1 54.75 95 PRO A N 1
ATOM 699 C CA . PRO A 1 95 ? 12.086 66.875 29.547 1 54.75 95 PRO A CA 1
ATOM 700 C C . PRO A 1 95 ? 11.93 67.938 30.609 1 54.75 95 PRO A C 1
ATOM 702 O O . PRO A 1 95 ? 10.938 68.688 30.625 1 54.75 95 PRO A O 1
ATOM 705 N N . LEU A 1 96 ? 12.406 67.75 31.812 1 53.56 96 LEU A N 1
ATOM 706 C CA . LEU A 1 96 ? 12.547 68.75 32.844 1 53.56 96 LEU A CA 1
ATOM 707 C C . LEU A 1 96 ? 13.141 70.062 32.281 1 53.56 96 LEU A C 1
ATOM 709 O O . LEU A 1 96 ? 14.219 70 31.672 1 53.56 96 LEU A O 1
ATOM 713 N N . ARG A 1 97 ? 12.289 70.875 31.75 1 53.28 97 ARG A N 1
ATOM 714 C CA . ARG A 1 97 ? 12.734 72.188 31.453 1 53.28 97 ARG A CA 1
ATOM 715 C C . ARG A 1 97 ? 13.484 72.812 32.625 1 53.28 97 ARG A C 1
ATOM 717 O O . ARG A 1 97 ? 12.914 73 33.719 1 53.28 97 ARG A O 1
ATOM 724 N N . VAL A 1 98 ? 14.781 72.562 32.688 1 50.47 98 VAL A N 1
ATOM 725 C CA . VAL A 1 98 ? 15.648 73.25 33.625 1 50.47 98 VAL A CA 1
ATOM 726 C C . VAL A 1 98 ? 15.555 74.75 33.344 1 50.47 98 VAL A C 1
ATOM 728 O O . VAL A 1 98 ? 15.797 75.25 32.219 1 50.47 98 VAL A O 1
ATOM 731 N N . THR A 1 99 ? 14.586 75.438 33.906 1 47.97 99 THR A N 1
ATOM 732 C CA . THR A 1 99 ? 14.586 76.875 33.969 1 47.97 99 THR A CA 1
ATOM 733 C C . THR A 1 99 ? 15.945 77.438 34.406 1 47.97 99 THR A C 1
ATOM 735 O O . THR A 1 99 ? 16.453 77.062 35.469 1 47.97 99 THR A O 1
ATOM 738 N N . GLN A 1 100 ? 16.781 77.875 33.5 1 38.16 100 GLN A N 1
ATOM 739 C CA . GLN A 1 100 ? 17.844 78.75 33.875 1 38.16 100 GLN A CA 1
ATOM 740 C C . GLN A 1 100 ? 17.297 80 34.562 1 38.16 100 GLN A C 1
ATOM 742 O O . GLN A 1 100 ? 16.266 80.562 34.156 1 38.16 100 GLN A O 1
ATOM 747 N N . ASP B 1 1 ? 16.641 2.689 7.465 1 84.62 1 ASP B N 1
ATOM 748 C CA . ASP B 1 1 ? 16.25 1.756 8.516 1 84.62 1 ASP B CA 1
ATOM 749 C C . ASP B 1 1 ? 15.023 2.258 9.273 1 84.62 1 ASP B C 1
ATOM 751 O O . ASP B 1 1 ? 13.914 1.773 9.055 1 84.62 1 ASP B O 1
ATOM 755 N N . LEU B 1 2 ? 15.227 3.541 9.805 1 90.38 2 LEU B N 1
ATOM 756 C CA . LEU B 1 2 ? 14.117 4.066 10.594 1 90.38 2 LEU B CA 1
ATOM 757 C C . LEU B 1 2 ? 12.93 4.41 9.703 1 90.38 2 LEU B C 1
ATOM 759 O O . LEU B 1 2 ? 11.781 4.102 10.039 1 90.38 2 LEU B O 1
ATOM 763 N N . ALA B 1 3 ? 13.25 5.008 8.594 1 92.06 3 ALA B N 1
ATOM 764 C CA . ALA B 1 3 ? 12.203 5.398 7.648 1 92.06 3 ALA B CA 1
ATOM 765 C C . ALA B 1 3 ? 11.406 4.184 7.18 1 92.06 3 ALA B C 1
ATOM 767 O O . ALA B 1 3 ? 10.18 4.246 7.066 1 92.06 3 ALA B O 1
ATOM 768 N N . GLN B 1 4 ? 12.047 3.076 6.926 1 94.31 4 GLN B N 1
ATOM 769 C CA . GLN B 1 4 ? 11.391 1.859 6.461 1 94.31 4 GLN B CA 1
ATOM 770 C C . GLN B 1 4 ? 10.484 1.28 7.543 1 94.31 4 GLN B C 1
ATOM 772 O O . GLN B 1 4 ? 9.375 0.832 7.254 1 94.31 4 GLN B O 1
ATOM 777 N N . LYS B 1 5 ? 10.961 1.251 8.75 1 95.19 5 LYS B N 1
ATOM 778 C CA . LYS B 1 5 ? 10.172 0.739 9.859 1 95.19 5 LYS B CA 1
ATOM 779 C C . LYS B 1 5 ? 8.93 1.601 10.102 1 95.19 5 LYS B C 1
ATOM 781 O O . LYS B 1 5 ? 7.844 1.077 10.352 1 95.19 5 LYS B O 1
ATOM 786 N N . LEU B 1 6 ? 9.141 2.893 10.016 1 95.56 6 LEU B N 1
ATOM 787 C CA . LEU B 1 6 ? 8.016 3.803 10.203 1 95.56 6 LEU B CA 1
ATOM 788 C C . LEU B 1 6 ? 6.973 3.613 9.102 1 95.56 6 LEU B C 1
ATOM 790 O O . LEU B 1 6 ? 5.77 3.641 9.375 1 95.56 6 LEU B O 1
ATOM 794 N N . ALA B 1 7 ? 7.441 3.473 7.871 1 96.25 7 ALA B N 1
ATOM 795 C CA . ALA B 1 7 ? 6.527 3.23 6.762 1 96.25 7 ALA B CA 1
ATOM 796 C C . ALA B 1 7 ? 5.746 1.936 6.965 1 96.25 7 ALA B C 1
ATOM 798 O O . ALA B 1 7 ? 4.523 1.906 6.789 1 96.25 7 ALA B O 1
ATOM 799 N N . ALA B 1 8 ? 6.418 0.857 7.34 1 97.69 8 ALA B N 1
ATOM 800 C CA . ALA B 1 8 ? 5.762 -0.425 7.586 1 97.69 8 ALA B CA 1
ATOM 801 C C . ALA B 1 8 ? 4.754 -0.317 8.727 1 97.69 8 ALA B C 1
ATOM 803 O O . ALA B 1 8 ? 3.67 -0.904 8.656 1 97.69 8 ALA B O 1
ATOM 804 N N . GLN B 1 9 ? 5.062 0.374 9.758 1 97.69 9 GLN B N 1
ATOM 805 C CA . GLN B 1 9 ? 4.156 0.59 10.883 1 97.69 9 GLN B CA 1
ATOM 806 C C . GLN B 1 9 ? 2.906 1.345 10.438 1 97.69 9 GLN B C 1
ATOM 808 O O . GLN B 1 9 ? 1.802 1.057 10.906 1 97.69 9 GLN B O 1
ATOM 813 N N . THR B 1 10 ? 3.115 2.381 9.594 1 96.94 10 THR B N 1
ATOM 814 C CA . THR B 1 10 ? 1.987 3.129 9.047 1 96.94 10 THR B CA 1
ATOM 815 C C . THR B 1 10 ? 1.05 2.209 8.273 1 96.94 10 THR B C 1
ATOM 817 O O . THR B 1 10 ? -0.17 2.273 8.438 1 96.94 10 THR B O 1
ATOM 820 N N . LEU B 1 11 ? 1.599 1.294 7.426 1 97.56 11 LEU B N 1
ATOM 821 C CA . LEU B 1 11 ? 0.804 0.344 6.656 1 97.56 11 LEU B CA 1
ATOM 822 C C . LEU B 1 11 ? 0.103 -0.65 7.574 1 97.56 11 LEU B C 1
ATOM 824 O O . LEU B 1 11 ? -1.062 -0.991 7.355 1 97.56 11 LEU B O 1
ATOM 828 N N . LEU B 1 12 ? 0.816 -1.123 8.578 1 98.19 12 LEU B N 1
ATOM 829 C CA . LEU B 1 12 ? 0.237 -2.027 9.57 1 98.19 12 LEU B CA 1
ATOM 830 C C . LEU B 1 12 ? -0.96 -1.384 10.258 1 98.19 12 LEU B C 1
ATOM 832 O O . LEU B 1 12 ? -2.02 -2.004 10.383 1 98.19 12 LEU B O 1
ATOM 836 N N . GLY B 1 13 ? -0.755 -0.198 10.719 1 97.31 13 GLY B N 1
ATOM 837 C CA . GLY B 1 13 ? -1.837 0.528 11.367 1 97.31 13 GLY B CA 1
ATOM 838 C C . GLY B 1 13 ? -3.031 0.753 10.453 1 97.31 13 GLY B C 1
ATOM 839 O O . GLY B 1 13 ? -4.176 0.587 10.875 1 97.31 13 GLY B O 1
ATOM 840 N N . ALA B 1 14 ? -2.812 1.158 9.219 1 97.06 14 ALA B N 1
ATOM 841 C CA . ALA B 1 14 ? -3.889 1.368 8.258 1 97.06 14 ALA B CA 1
ATOM 842 C C . ALA B 1 14 ? -4.66 0.075 8 1 97.06 14 ALA B C 1
ATOM 844 O O . ALA B 1 14 ? -5.895 0.074 7.988 1 97.06 14 ALA B O 1
ATOM 845 N N . ALA B 1 15 ? -3.932 -1.015 7.805 1 97.75 15 ALA B N 1
ATOM 846 C CA . ALA B 1 15 ? -4.562 -2.312 7.574 1 97.75 15 ALA B CA 1
ATOM 847 C C . ALA B 1 15 ? -5.406 -2.732 8.773 1 97.75 15 ALA B C 1
ATOM 849 O O . ALA B 1 15 ? -6.535 -3.199 8.609 1 97.75 15 ALA B O 1
ATOM 850 N N . LYS B 1 16 ? -4.879 -2.576 9.961 1 97.75 16 LYS B N 1
ATOM 851 C CA . LYS B 1 16 ? -5.602 -2.916 11.188 1 97.75 16 LYS B CA 1
ATOM 852 C C . LYS B 1 16 ? -6.879 -2.092 11.312 1 97.75 16 LYS B C 1
ATOM 854 O O . LYS B 1 16 ? -7.922 -2.613 11.711 1 97.75 16 LYS B O 1
ATOM 859 N N . MET B 1 17 ? -6.781 -0.86 10.984 1 96.62 17 MET B N 1
ATOM 860 C CA . MET B 1 17 ? -7.949 0.014 11.062 1 96.62 17 MET B CA 1
ATOM 861 C C . MET B 1 17 ? -9.07 -0.498 10.164 1 96.62 17 MET B C 1
ATOM 863 O O . MET B 1 17 ? -10.234 -0.505 10.562 1 96.62 17 MET B O 1
ATOM 867 N N . VAL B 1 18 ? -8.758 -0.911 8.961 1 96.75 18 VAL B N 1
ATOM 868 C CA . VAL B 1 18 ? -9.742 -1.437 8.023 1 96.75 18 VAL B CA 1
ATOM 869 C C . VAL B 1 18 ? -10.336 -2.73 8.57 1 96.75 18 VAL B C 1
ATOM 871 O O . VAL B 1 18 ? -11.555 -2.932 8.523 1 96.75 18 VAL B O 1
ATOM 874 N N . LEU B 1 19 ? -9.508 -3.568 9.102 1 96.69 19 LEU B N 1
ATOM 875 C CA . LEU B 1 19 ? -9.93 -4.891 9.555 1 96.69 19 LEU B CA 1
ATOM 876 C C . LEU B 1 19 ? -10.758 -4.785 10.836 1 96.69 19 LEU B C 1
ATOM 878 O O . LEU B 1 19 ? -11.688 -5.562 11.039 1 96.69 19 LEU B O 1
ATOM 882 N N . GLU B 1 20 ? -10.539 -3.805 11.656 1 96.69 20 GLU B N 1
ATOM 883 C CA . GLU B 1 20 ? -11.148 -3.744 12.984 1 96.69 20 GLU B CA 1
ATOM 884 C C . GLU B 1 20 ? -12.344 -2.803 13 1 96.69 20 GLU B C 1
ATOM 886 O O . GLU B 1 20 ? -13.266 -2.977 13.797 1 96.69 20 GLU B O 1
ATOM 891 N N . SER B 1 21 ? -12.359 -1.801 12.18 1 94.12 21 SER B N 1
ATOM 892 C CA . SER B 1 21 ? -13.391 -0.77 12.234 1 94.12 21 SER B CA 1
ATOM 893 C C . SER B 1 21 ? -14.719 -1.287 11.688 1 94.12 21 SER B C 1
ATOM 895 O O . SER B 1 21 ? -15.789 -0.841 12.109 1 94.12 21 SER B O 1
ATOM 897 N N . GLY B 1 22 ? -14.633 -2.188 10.68 1 89.06 22 GLY B N 1
ATOM 898 C CA . GLY B 1 22 ? -15.836 -2.617 9.977 1 89.06 22 GLY B CA 1
ATOM 899 C C . GLY B 1 22 ? -16.375 -1.57 9.016 1 89.06 22 GLY B C 1
ATOM 900 O O . GLY B 1 22 ? -17.406 -1.782 8.375 1 89.06 22 GLY B O 1
ATOM 901 N N . LYS B 1 23 ? -15.734 -0.482 8.914 1 93.06 23 LYS B N 1
ATOM 902 C CA . LYS B 1 23 ? -16.141 0.585 8 1 93.06 23 LYS B CA 1
ATOM 903 C C . LYS B 1 23 ? -15.594 0.351 6.598 1 93.06 23 LYS B C 1
ATOM 905 O O . LYS B 1 23 ? -14.57 -0.312 6.426 1 93.06 23 LYS B O 1
ATOM 910 N N . HIS B 1 24 ? -16.297 0.886 5.613 1 94.56 24 HIS B N 1
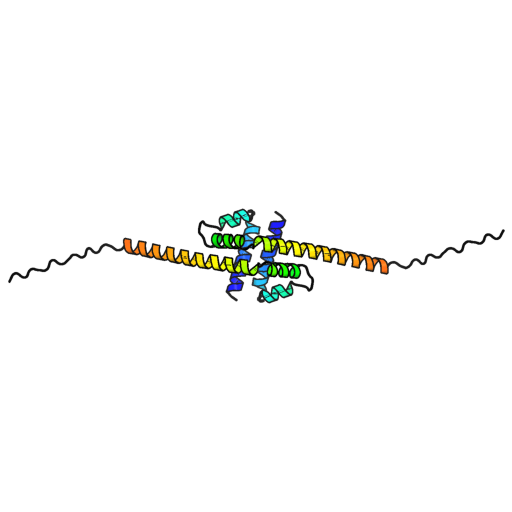ATOM 911 C CA . HIS B 1 24 ? -15.781 0.896 4.25 1 94.56 24 HIS B CA 1
ATOM 912 C C . HIS B 1 24 ? -14.508 1.734 4.148 1 94.56 24 HIS B C 1
ATOM 914 O O . HIS B 1 24 ? -14.422 2.805 4.754 1 94.56 24 HIS B O 1
ATOM 920 N N . PRO B 1 25 ? -13.555 1.294 3.387 1 94.5 25 PRO B N 1
ATOM 921 C CA . PRO B 1 25 ? -12.289 2.025 3.264 1 94.5 25 PRO B CA 1
ATOM 922 C C . PRO B 1 25 ? -12.484 3.473 2.82 1 94.5 25 PRO B C 1
ATOM 924 O O . PRO B 1 25 ? -11.727 4.355 3.23 1 94.5 25 PRO B O 1
ATOM 927 N N . GLY B 1 26 ? -13.43 3.666 1.91 1 94.62 26 GLY B N 1
ATOM 928 C CA . GLY B 1 26 ? -13.758 5.027 1.518 1 94.62 26 GLY B CA 1
ATOM 929 C C . GLY B 1 26 ? -14.102 5.922 2.695 1 94.62 26 GLY B C 1
ATOM 930 O O . GLY B 1 26 ? -13.688 7.082 2.744 1 94.62 26 GLY B O 1
ATOM 931 N N . GLN B 1 27 ? -14.867 5.395 3.607 1 95.5 27 GLN B N 1
ATOM 932 C CA . GLN B 1 27 ? -15.234 6.141 4.805 1 95.5 27 GLN B CA 1
ATOM 933 C C . GLN B 1 27 ? -14.016 6.406 5.688 1 95.5 27 GLN B C 1
ATOM 935 O O . GLN B 1 27 ? -13.883 7.492 6.254 1 95.5 27 GLN B O 1
ATOM 940 N N . LEU B 1 28 ? -13.164 5.445 5.871 1 95.44 28 LEU B N 1
ATOM 941 C CA . LEU B 1 28 ? -11.945 5.602 6.656 1 95.44 28 LEU B CA 1
ATOM 942 C C . LEU B 1 28 ? -11.039 6.668 6.055 1 95.44 28 LEU B C 1
ATOM 944 O O . LEU B 1 28 ? -10.469 7.484 6.777 1 95.44 28 LEU B O 1
ATOM 948 N N . LYS B 1 29 ? -10.906 6.648 4.738 1 95.25 29 LYS B N 1
ATOM 949 C CA . LYS B 1 29 ? -10.148 7.68 4.035 1 95.25 29 LYS B CA 1
ATOM 950 C C . LYS B 1 29 ? -10.68 9.07 4.363 1 95.25 29 LYS B C 1
ATOM 952 O O . LYS B 1 29 ? -9.906 9.992 4.637 1 95.25 29 LYS B O 1
ATOM 957 N N . ASP B 1 30 ? -11.984 9.172 4.328 1 95.62 30 ASP B N 1
ATOM 958 C CA . ASP B 1 30 ? -12.609 10.461 4.629 1 95.62 30 ASP B CA 1
ATOM 959 C C 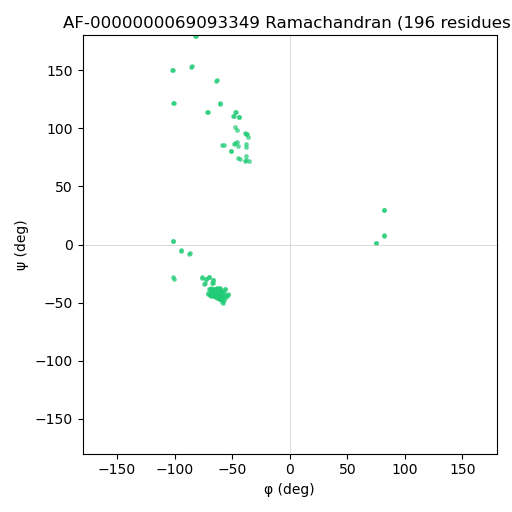. ASP B 1 30 ? -12.305 10.891 6.062 1 95.62 30 ASP B C 1
ATOM 961 O O . ASP B 1 30 ? -12.102 12.078 6.328 1 95.62 30 ASP B O 1
ATOM 965 N N . GLU B 1 31 ? -12.273 10.008 6.98 1 94.75 31 GLU B N 1
ATOM 966 C CA . GLU B 1 31 ? -12.07 10.297 8.398 1 94.75 31 GLU B CA 1
ATOM 967 C C . GLU B 1 31 ? -10.641 10.758 8.664 1 94.75 31 GLU B C 1
ATOM 969 O O . GLU B 1 31 ? -10.398 11.547 9.586 1 94.75 31 GLU B O 1
ATOM 974 N N . VAL B 1 32 ? -9.742 10.312 7.848 1 93.31 32 VAL B N 1
ATOM 975 C CA . VAL B 1 32 ? -8.352 10.656 8.102 1 93.31 32 VAL B CA 1
ATOM 976 C C . VAL B 1 32 ? -7.969 11.898 7.293 1 93.31 32 VAL B C 1
ATOM 978 O O . VAL B 1 32 ? -6.863 12.422 7.434 1 93.31 32 VAL B O 1
ATOM 981 N N . CYS B 1 33 ? -8.867 12.352 6.469 1 95.81 33 CYS B N 1
ATOM 982 C CA . CYS B 1 33 ? -8.617 13.531 5.652 1 95.81 33 CYS B CA 1
ATOM 983 C C . CYS B 1 33 ? -9.289 14.766 6.25 1 95.81 33 CYS B C 1
ATOM 985 O O . CYS B 1 33 ? -10.484 14.742 6.547 1 95.81 33 CYS B O 1
ATOM 987 N N . SER B 1 34 ? -8.508 15.812 6.555 1 93.62 34 SER B N 1
ATOM 988 C CA . SER B 1 34 ? -9.031 17.141 6.887 1 93.62 34 SER B CA 1
ATOM 989 C C . SER B 1 34 ? -8.898 18.094 5.707 1 93.62 34 SER B C 1
ATOM 991 O O . SER B 1 34 ? -7.98 17.969 4.895 1 93.62 34 SER B O 1
ATOM 993 N N . PRO B 1 35 ? -9.844 19.016 5.703 1 93 35 PRO B N 1
ATOM 994 C CA . PRO B 1 35 ? -9.742 19.969 4.605 1 93 35 PRO B CA 1
ATOM 995 C C . PRO B 1 35 ? -8.438 20.75 4.625 1 93 35 PRO B C 1
ATOM 997 O O . PRO B 1 35 ? -8.086 21.359 5.645 1 93 35 PRO B O 1
ATOM 1000 N N . GLY B 1 36 ? -7.703 20.625 3.5 1 93.12 36 GLY B N 1
ATOM 1001 C CA . GLY B 1 36 ? -6.461 21.375 3.369 1 93.12 36 GLY B CA 1
ATOM 1002 C C . GLY B 1 36 ? -5.293 20.703 4.078 1 93.12 36 GLY B C 1
ATOM 1003 O O . GLY B 1 36 ? -4.207 21.281 4.164 1 93.12 36 GLY B O 1
ATOM 1004 N N . GLY B 1 37 ? -5.551 19.516 4.551 1 96.19 37 GLY B N 1
ATOM 1005 C CA . GLY B 1 37 ? -4.512 18.828 5.301 1 96.19 37 GLY B CA 1
ATOM 1006 C C . GLY B 1 37 ? -3.498 18.141 4.418 1 96.19 37 GLY B C 1
ATOM 1007 O O . GLY B 1 37 ? -3.566 18.234 3.189 1 96.19 37 GLY B O 1
ATOM 1008 N N . THR B 1 38 ? -2.508 17.5 5.074 1 97.56 38 THR B N 1
ATOM 1009 C CA . THR B 1 38 ? -1.425 16.812 4.375 1 97.56 38 THR B CA 1
ATOM 1010 C C . THR B 1 38 ? -1.943 15.562 3.668 1 97.56 38 THR B C 1
ATOM 1012 O O . THR B 1 38 ? -1.571 15.289 2.523 1 97.56 38 THR B O 1
ATOM 1015 N N . THR B 1 39 ? -2.838 14.836 4.246 1 97 39 THR B N 1
ATOM 1016 C CA . THR B 1 39 ? -3.324 13.562 3.727 1 97 39 THR B CA 1
ATOM 1017 C C . THR B 1 39 ? -4.145 13.773 2.457 1 97 39 THR B C 1
ATOM 1019 O O . THR B 1 39 ? -3.969 13.055 1.473 1 97 39 THR B O 1
ATOM 1022 N N . ILE B 1 40 ? -4.988 14.734 2.455 1 97.25 40 ILE B N 1
ATOM 1023 C CA . ILE B 1 40 ? -5.816 14.984 1.279 1 97.25 40 ILE B CA 1
ATOM 1024 C C . ILE B 1 40 ? -4.941 15.484 0.13 1 97.25 40 ILE B C 1
ATOM 1026 O O . ILE B 1 40 ? -5.207 15.188 -1.036 1 97.25 40 ILE B O 1
ATOM 1030 N N . ALA B 1 41 ? -3.959 16.297 0.47 1 98 41 ALA B N 1
ATOM 1031 C CA . ALA B 1 41 ? -3.025 16.734 -0.562 1 98 41 ALA B CA 1
ATOM 1032 C C . ALA B 1 41 ? -2.34 15.547 -1.228 1 98 41 ALA B C 1
ATOM 1034 O O . ALA B 1 41 ? -2.217 15.5 -2.453 1 98 41 ALA B O 1
ATOM 1035 N N . ALA B 1 42 ? -1.953 14.68 -0.412 1 98.31 42 ALA B N 1
ATOM 1036 C CA . ALA B 1 42 ? -1.294 13.477 -0.92 1 98.31 42 ALA B CA 1
ATOM 1037 C C . ALA B 1 42 ? -2.26 12.633 -1.741 1 98.31 42 ALA B C 1
ATOM 1039 O O . ALA B 1 42 ? -1.901 12.133 -2.811 1 98.31 42 ALA B O 1
ATOM 1040 N N . ILE B 1 43 ? -3.445 12.43 -1.299 1 97.81 43 ILE B N 1
ATOM 1041 C CA . ILE B 1 43 ? -4.453 11.633 -1.989 1 97.81 43 ILE B CA 1
ATOM 1042 C C . ILE B 1 43 ? -4.746 12.242 -3.357 1 97.81 43 ILE B C 1
ATOM 1044 O O . ILE B 1 43 ? -4.855 11.531 -4.355 1 97.81 43 ILE B O 1
ATOM 1048 N N . HIS B 1 44 ? -4.879 13.516 -3.357 1 97.5 44 HIS B N 1
ATOM 1049 C CA . HIS B 1 44 ? -5.102 14.203 -4.625 1 97.5 44 HIS B CA 1
ATOM 1050 C C . HIS B 1 44 ? -3.973 13.914 -5.609 1 97.5 44 HIS B C 1
ATOM 1052 O O . HIS B 1 44 ? -4.223 13.672 -6.793 1 97.5 44 HIS B O 1
ATOM 1058 N N . LYS B 1 45 ? -2.801 13.914 -5.148 1 98.38 45 LYS B N 1
ATOM 1059 C CA . LYS B 1 45 ? -1.65 13.656 -6.012 1 98.38 45 LYS B CA 1
ATOM 1060 C C . LYS B 1 45 ? -1.641 12.219 -6.508 1 98.38 45 LYS B C 1
ATOM 1062 O O . LYS B 1 45 ? -1.309 11.953 -7.664 1 98.38 45 LYS B O 1
ATOM 1067 N N . LEU B 1 46 ? -2.014 11.273 -5.648 1 98.12 46 LEU B N 1
ATOM 1068 C CA . LEU B 1 46 ? -2.121 9.875 -6.055 1 98.12 46 LEU B CA 1
ATOM 1069 C C . LEU B 1 46 ? -3.139 9.711 -7.18 1 98.12 46 LEU B C 1
ATOM 1071 O O . LEU B 1 46 ? -2.902 8.969 -8.133 1 98.12 46 LEU B O 1
ATOM 1075 N N . GLU B 1 47 ? -4.262 10.383 -7.008 1 97.19 47 GLU B N 1
ATOM 1076 C CA . GLU B 1 47 ? -5.277 10.328 -8.055 1 97.19 47 GLU B CA 1
ATOM 1077 C C . GLU B 1 47 ? -4.762 10.93 -9.359 1 97.19 47 GLU B C 1
ATOM 1079 O O . GLU B 1 47 ? -4.977 10.359 -10.43 1 97.19 47 GLU B O 1
ATOM 1084 N N . GLU B 1 48 ? -4.07 11.992 -9.266 1 97.81 48 GLU B N 1
ATOM 1085 C CA . GLU B 1 48 ? -3.555 12.711 -10.43 1 97.81 48 GLU B CA 1
ATOM 1086 C C . GLU B 1 48 ? -2.51 11.883 -11.164 1 97.81 48 GLU B C 1
ATOM 1088 O O . GLU B 1 48 ? -2.406 11.961 -12.391 1 97.81 48 GLU B O 1
ATOM 1093 N N . THR B 1 49 ? -1.799 11.07 -10.469 1 97.56 49 THR B N 1
ATOM 1094 C CA . THR B 1 49 ? -0.64 10.406 -11.055 1 97.56 49 THR B CA 1
ATOM 1095 C C . THR B 1 49 ? -0.974 8.969 -11.43 1 97.56 49 THR B C 1
ATOM 1097 O O . THR B 1 49 ? -0.094 8.203 -11.836 1 97.56 49 THR B O 1
ATOM 1100 N N . GLY B 1 50 ? -2.236 8.586 -11.227 1 96 50 GLY B N 1
ATOM 1101 C CA . GLY B 1 50 ? -2.697 7.293 -11.711 1 96 50 GLY B CA 1
ATOM 1102 C C . GLY B 1 50 ? -2.334 6.145 -10.789 1 96 50 GLY B C 1
ATOM 1103 O O . GLY B 1 50 ? -2.168 5.012 -11.242 1 96 50 GLY B O 1
ATOM 1104 N N . PHE B 1 51 ? -2.229 6.395 -9.547 1 97.88 51 PHE B N 1
ATOM 1105 C CA . PHE B 1 51 ? -1.889 5.383 -8.547 1 97.88 51 PHE B CA 1
ATOM 1106 C C . PHE B 1 51 ? -2.887 4.234 -8.586 1 97.88 51 PHE B C 1
ATOM 1108 O O . PHE B 1 51 ? -2.494 3.066 -8.672 1 97.88 51 PHE B O 1
ATOM 1115 N N . ARG B 1 52 ? -4.102 4.512 -8.594 1 96.12 52 ARG B N 1
ATOM 1116 C CA . ARG B 1 52 ? -5.148 3.49 -8.562 1 96.12 52 ARG B CA 1
ATOM 1117 C C . ARG B 1 52 ? -5.117 2.635 -9.82 1 96.12 52 ARG B C 1
ATOM 1119 O O . ARG B 1 52 ? -5.238 1.409 -9.75 1 96.12 52 ARG B O 1
ATOM 1126 N N . SER B 1 53 ? -4.98 3.293 -10.883 1 97.75 53 SER B N 1
ATOM 1127 C CA . SER B 1 53 ? -4.949 2.576 -12.148 1 97.75 53 SER B CA 1
ATOM 1128 C C . SER B 1 53 ? -3.756 1.627 -12.219 1 97.75 53 SER B C 1
ATOM 1130 O O . SER B 1 53 ? -3.867 0.518 -12.742 1 97.75 53 SER B O 1
ATOM 1132 N N . SER B 1 54 ? -2.639 2.037 -11.727 1 98.44 54 SER B N 1
ATOM 1133 C CA . SER B 1 54 ? -1.444 1.2 -11.695 1 98.44 54 SER B CA 1
ATOM 1134 C C . SER B 1 54 ? -1.679 -0.064 -10.875 1 98.44 54 SER B C 1
ATOM 1136 O O . SER B 1 54 ? -1.312 -1.162 -11.297 1 98.44 54 SER B O 1
ATOM 1138 N N . LEU B 1 55 ? -2.346 0.068 -9.758 1 98 55 LEU B N 1
ATOM 1139 C CA . LEU B 1 55 ? -2.629 -1.061 -8.875 1 98 55 LEU B CA 1
ATOM 1140 C C . LEU B 1 55 ? -3.629 -2.016 -9.516 1 98 55 LEU B C 1
ATOM 1142 O O . LEU B 1 55 ? -3.465 -3.236 -9.445 1 98 55 LEU B O 1
ATOM 1146 N N . ILE B 1 56 ? -4.641 -1.519 -10.117 1 97.81 56 ILE B N 1
ATOM 1147 C CA . ILE B 1 56 ? -5.656 -2.33 -10.781 1 97.81 56 ILE B CA 1
ATOM 1148 C C . ILE B 1 56 ? -5.008 -3.164 -11.883 1 97.81 56 ILE B C 1
ATOM 1150 O O . ILE B 1 56 ? -5.219 -4.379 -11.961 1 97.81 56 ILE B O 1
ATOM 1154 N N . THR B 1 57 ? -4.18 -2.492 -12.648 1 98.56 57 THR B N 1
ATOM 1155 C CA . THR B 1 57 ? -3.518 -3.174 -13.758 1 98.56 57 THR B CA 1
ATOM 1156 C C . THR B 1 57 ? -2.598 -4.277 -13.234 1 98.56 57 THR B C 1
ATOM 1158 O O . THR B 1 57 ? -2.529 -5.359 -13.82 1 98.56 57 THR B O 1
ATOM 1161 N N . ALA B 1 58 ? -1.946 -4.027 -12.172 1 98.5 58 ALA B N 1
ATOM 1162 C CA . ALA B 1 58 ? -1.04 -5.012 -11.586 1 98.5 58 ALA B CA 1
ATOM 1163 C C . ALA B 1 58 ? -1.806 -6.234 -11.094 1 98.5 58 ALA B C 1
ATOM 1165 O O . ALA B 1 58 ? -1.398 -7.371 -11.336 1 98.5 58 ALA B O 1
ATOM 1166 N N . VAL B 1 59 ? -2.898 -6.02 -10.43 1 97.69 59 VAL B N 1
ATOM 1167 C CA . VAL B 1 59 ? -3.699 -7.117 -9.906 1 97.69 59 VAL B CA 1
ATOM 1168 C C . VAL B 1 59 ? -4.289 -7.93 -11.055 1 97.69 59 VAL B C 1
ATOM 1170 O O . VAL B 1 59 ? -4.328 -9.164 -11 1 97.69 59 VAL B O 1
ATOM 1173 N N . GLU B 1 60 ? -4.723 -7.223 -12.078 1 98.38 60 GLU B N 1
ATOM 1174 C CA . GLU B 1 60 ? -5.223 -7.898 -13.266 1 98.38 60 GLU B CA 1
ATOM 1175 C C . GLU B 1 60 ? -4.137 -8.758 -13.914 1 98.38 60 GLU B C 1
ATOM 1177 O O . GLU B 1 60 ? -4.395 -9.891 -14.32 1 98.38 60 GLU B O 1
ATOM 1182 N N . THR B 1 61 ? -2.996 -8.219 -14.023 1 98.62 61 THR B N 1
ATOM 1183 C CA . THR B 1 61 ? -1.863 -8.938 -14.594 1 98.62 61 THR B CA 1
ATOM 1184 C C . THR B 1 61 ? -1.552 -10.188 -13.781 1 98.62 61 THR B C 1
ATOM 1186 O O . THR B 1 61 ? -1.341 -11.266 -14.352 1 98.62 61 THR B O 1
ATOM 1189 N N . ALA B 1 62 ? -1.511 -10.023 -12.484 1 97.81 62 ALA B N 1
ATOM 1190 C CA . ALA B 1 62 ? -1.274 -11.164 -11.602 1 97.81 62 ALA B CA 1
ATOM 1191 C C . ALA B 1 62 ? -2.35 -12.227 -11.789 1 97.81 62 ALA B C 1
ATOM 1193 O O . ALA B 1 62 ? -2.045 -13.422 -11.836 1 97.81 62 ALA B O 1
ATOM 1194 N N . THR B 1 63 ? -3.562 -11.805 -11.867 1 97.38 63 THR B N 1
ATOM 1195 C CA . THR B 1 63 ? -4.691 -12.719 -12.016 1 97.38 63 THR B CA 1
ATOM 1196 C C . THR B 1 63 ? -4.594 -13.484 -13.336 1 97.38 63 THR B C 1
ATOM 1198 O O . THR B 1 63 ? -4.801 -14.703 -13.367 1 97.38 63 THR B O 1
ATOM 1201 N N . ASN B 1 64 ? -4.305 -12.789 -14.398 1 98 64 ASN B N 1
ATOM 1202 C CA . ASN B 1 64 ? -4.16 -13.406 -15.711 1 98 64 ASN B CA 1
ATOM 1203 C C . ASN B 1 64 ? -3.008 -14.406 -15.734 1 98 64 ASN B C 1
ATOM 1205 O O . ASN B 1 64 ? -3.133 -15.492 -16.297 1 98 64 ASN B O 1
ATOM 1209 N N . ARG B 1 65 ? -1.921 -14.07 -15.125 1 97.5 65 ARG B N 1
ATOM 1210 C CA . ARG B 1 65 ? -0.779 -14.977 -15.047 1 97.5 65 ARG B CA 1
ATOM 1211 C C . ARG B 1 65 ? -1.128 -16.234 -14.258 1 97.5 65 ARG B C 1
ATOM 1213 O O . ARG B 1 65 ? -0.702 -17.328 -14.609 1 97.5 65 ARG B O 1
ATOM 1220 N N . ALA B 1 66 ? -1.839 -16.031 -13.18 1 97.12 66 ALA B N 1
ATOM 1221 C CA . ALA B 1 66 ? -2.275 -17.172 -12.367 1 97.12 66 ALA B CA 1
ATOM 1222 C C . ALA B 1 66 ? -3.129 -18.125 -13.195 1 97.12 66 ALA B C 1
ATOM 1224 O O . ALA B 1 66 ? -2.99 -19.344 -13.078 1 97.12 66 ALA B O 1
ATOM 1225 N N . LYS B 1 67 ? -4.016 -17.594 -13.953 1 97.5 67 LYS B N 1
ATOM 1226 C CA . LYS B 1 67 ? -4.859 -18.406 -14.828 1 97.5 67 LYS B CA 1
ATOM 1227 C C . LYS B 1 67 ? -4.023 -19.188 -15.828 1 97.5 67 LYS B C 1
ATOM 1229 O O . LYS B 1 67 ? -4.285 -20.359 -16.078 1 97.5 67 LYS B O 1
ATOM 1234 N N . GLU B 1 68 ? -3.078 -18.531 -16.375 1 96.88 68 GLU B N 1
ATOM 1235 C CA . GLU B 1 68 ? -2.182 -19.172 -17.328 1 96.88 68 GLU B CA 1
ATOM 1236 C C . GLU B 1 68 ? -1.44 -20.344 -16.672 1 96.88 68 GLU B C 1
ATOM 1238 O O . GLU B 1 68 ? -1.329 -21.422 -17.266 1 96.88 68 GLU B O 1
ATOM 1243 N N . LEU B 1 69 ? -0.932 -20.078 -15.516 1 95.44 69 LEU B N 1
ATOM 1244 C CA . LEU B 1 69 ? -0.188 -21.109 -14.797 1 95.44 69 LEU B CA 1
ATOM 1245 C C . LEU B 1 69 ? -1.102 -22.281 -14.414 1 95.44 69 LEU B C 1
ATOM 1247 O O . LEU B 1 69 ? -0.672 -23.438 -14.398 1 95.44 69 LEU B O 1
ATOM 1251 N N . GLY B 1 70 ? -2.299 -21.922 -14.031 1 94.19 70 GLY B N 1
ATOM 1252 C CA . GLY B 1 70 ? -3.27 -22.969 -13.711 1 94.19 70 GLY B CA 1
ATOM 1253 C C . GLY B 1 70 ? -3.564 -23.875 -14.883 1 94.19 70 GLY B C 1
ATOM 1254 O O . GLY B 1 70 ? -3.689 -25.094 -14.711 1 94.19 70 GLY B O 1
ATOM 1255 N N . VAL B 1 71 ? -3.631 -23.375 -16.062 1 92.88 71 VAL B N 1
ATOM 1256 C CA . VAL B 1 71 ? -3.883 -24.141 -17.281 1 92.88 71 VAL B CA 1
ATOM 1257 C C . VAL B 1 71 ? -2.693 -25.062 -17.562 1 92.88 71 VAL B C 1
ATOM 1259 O O . VAL B 1 71 ? -2.869 -26.234 -17.922 1 92.88 71 VAL B O 1
ATOM 1262 N N . ILE B 1 72 ? -1.573 -24.5 -17.375 1 91.62 72 ILE B N 1
ATOM 1263 C CA . ILE B 1 72 ? -0.352 -25.266 -17.625 1 91.62 72 ILE B CA 1
ATOM 1264 C C . ILE B 1 72 ? -0.261 -26.438 -16.656 1 91.62 72 ILE B C 1
ATOM 1266 O O . ILE B 1 72 ? 0.065 -27.562 -17.062 1 91.62 72 ILE B O 1
ATOM 1270 N N . GLU B 1 73 ? -0.547 -26.141 -15.414 1 91.44 73 GLU B N 1
ATOM 1271 C CA . GLU B 1 73 ? -0.476 -27.188 -14.391 1 91.44 73 GLU B CA 1
ATOM 1272 C C . GLU B 1 73 ? -1.512 -28.281 -14.648 1 91.44 73 GLU B C 1
ATOM 1274 O O . GLU B 1 73 ? -1.226 -29.469 -14.477 1 91.44 73 GLU B O 1
ATOM 1279 N N . SER B 1 74 ? -2.641 -27.891 -15.078 1 92.44 74 SER B N 1
ATOM 1280 C CA . SER B 1 74 ? -3.691 -28.844 -15.398 1 92.44 74 SER B CA 1
ATOM 1281 C C . SER B 1 74 ? -3.295 -29.719 -16.594 1 92.44 74 SER B C 1
ATOM 1283 O O . SER B 1 74 ? -3.561 -30.922 -16.594 1 92.44 74 SER B O 1
ATOM 1285 N N . GLN B 1 75 ? -2.785 -29.188 -17.562 1 91.06 75 GLN B N 1
ATOM 1286 C CA . GLN B 1 75 ? -2.322 -29.938 -18.734 1 91.06 75 GLN B CA 1
ATOM 1287 C C . GLN B 1 75 ? -1.228 -30.922 -18.359 1 91.06 75 GLN B C 1
ATOM 1289 O O . GLN B 1 75 ? -1.211 -32.062 -18.844 1 91.06 75 GLN B O 1
ATOM 1294 N N . LYS B 1 76 ? -0.348 -30.516 -17.531 1 90.88 76 LYS B N 1
ATOM 1295 C CA . LYS B 1 76 ? 0.716 -31.406 -17.078 1 90.88 76 LYS B CA 1
ATOM 1296 C C . LYS B 1 76 ? 0.145 -32.625 -16.328 1 90.88 76 LYS B C 1
ATOM 1298 O O . LYS B 1 76 ? 0.601 -33.75 -16.531 1 90.88 76 LYS B O 1
ATOM 1303 N N . GLN B 1 77 ? -0.777 -32.281 -15.492 1 91 77 GLN B N 1
ATOM 1304 C CA . GLN B 1 77 ? -1.398 -33.344 -14.727 1 91 77 GLN B CA 1
ATOM 1305 C C . GLN B 1 77 ? -2.102 -34.344 -15.648 1 91 77 GLN B C 1
ATOM 1307 O O . GLN B 1 77 ? -2.047 -35.562 -15.43 1 91 77 GLN B O 1
ATOM 1312 N N . GLN B 1 78 ? -2.744 -33.844 -16.656 1 91.19 78 GLN B N 1
ATOM 1313 C CA . GLN B 1 78 ? -3.412 -34.719 -17.625 1 91.19 78 GLN B CA 1
ATOM 1314 C C . GLN B 1 78 ? -2.406 -35.562 -18.391 1 91.19 78 GLN B C 1
ATOM 1316 O O . GLN B 1 78 ? -2.66 -36.75 -18.656 1 91.19 78 GLN B O 1
ATOM 1321 N N . THR B 1 79 ? -1.298 -35.062 -18.781 1 90.88 79 THR B N 1
ATOM 1322 C CA . THR B 1 79 ? -0.259 -35.781 -19.5 1 90.88 79 THR B CA 1
ATOM 1323 C C . THR B 1 79 ? 0.324 -36.906 -18.641 1 90.88 79 THR B C 1
ATOM 1325 O O . THR B 1 79 ? 0.603 -38 -19.141 1 90.88 79 THR B O 1
ATOM 1328 N N . VAL B 1 80 ? 0.523 -36.688 -17.344 1 91.06 80 VAL B N 1
ATOM 1329 C CA . VAL B 1 80 ? 1.081 -37.656 -16.438 1 91.06 80 VAL B CA 1
ATOM 1330 C C . VAL B 1 80 ? 0.095 -38.812 -16.266 1 91.06 80 VAL B C 1
ATOM 1332 O O . VAL B 1 80 ? 0.492 -40 -16.234 1 91.06 80 VAL B O 1
ATOM 1335 N N . LEU B 1 81 ? -1.165 -38.438 -16.141 1 90.75 81 LEU B N 1
ATOM 1336 C CA . LEU B 1 81 ? -2.209 -39.438 -15.969 1 90.75 81 LEU B CA 1
ATOM 1337 C C . LEU B 1 81 ? -2.311 -40.344 -17.188 1 90.75 81 LEU B C 1
ATOM 1339 O O . LEU B 1 81 ? -2.494 -41.562 -17.062 1 90.75 81 LEU B O 1
ATOM 1343 N N . LEU B 1 82 ? -2.199 -39.844 -18.391 1 89.69 82 LEU B N 1
ATOM 1344 C CA . LEU B 1 82 ? -2.266 -40.594 -19.641 1 89.69 82 LEU B CA 1
ATOM 1345 C C . LEU B 1 82 ? -1.066 -41.531 -19.781 1 89.69 82 LEU B C 1
ATOM 1347 O O . LEU B 1 82 ? -1.202 -42.656 -20.266 1 89.69 82 LEU B O 1
ATOM 1351 N N . ARG B 1 83 ? 0.084 -41.25 -19.328 1 90.31 83 ARG B N 1
ATOM 1352 C CA . ARG B 1 83 ? 1.304 -42.031 -19.438 1 90.31 83 ARG B CA 1
ATOM 1353 C C . ARG B 1 83 ? 1.291 -43.219 -18.453 1 90.31 83 ARG B C 1
ATOM 1355 O O . ARG B 1 83 ? 1.927 -44.25 -18.688 1 90.31 83 ARG B O 1
ATOM 1362 N N . GLU B 1 84 ? 0.596 -43.031 -17.406 1 87.5 84 GLU B N 1
ATOM 1363 C CA . GLU B 1 84 ? 0.544 -44.062 -16.375 1 87.5 84 GLU B CA 1
ATOM 1364 C C . GLU B 1 84 ? -0.573 -45.094 -16.641 1 87.5 84 GLU B C 1
ATOM 1366 O O . GLU B 1 84 ? -0.735 -46.062 -15.914 1 87.5 84 GLU B O 1
ATOM 1371 N N . GLN B 1 85 ? -1.403 -44.844 -17.609 1 78.69 85 GLN B N 1
ATOM 1372 C CA . GLN B 1 85 ? -2.436 -45.812 -17.984 1 78.69 85 GLN B CA 1
ATOM 1373 C C . GLN B 1 85 ? -1.833 -47.031 -18.672 1 78.69 85 GLN B C 1
ATOM 1375 O O . GLN B 1 85 ? -0.971 -46.875 -19.547 1 78.69 85 GLN B O 1
ATOM 1380 N N . PRO B 1 86 ? -1.866 -48.219 -18.156 1 72.31 86 PRO B N 1
ATOM 1381 C CA . PRO B 1 86 ? -1.34 -49.438 -18.781 1 72.31 86 PRO B CA 1
ATOM 1382 C C . PRO B 1 86 ? -1.784 -49.594 -20.234 1 72.31 86 PRO B C 1
ATOM 1384 O O . PRO B 1 86 ? -2.885 -49.188 -20.594 1 72.31 86 PRO B O 1
ATOM 1387 N N . ASN B 1 87 ? -0.92 -49.531 -21.141 1 61.75 87 ASN B N 1
ATOM 1388 C CA . ASN B 1 87 ? -1.2 -49.875 -22.531 1 61.75 87 ASN B CA 1
ATOM 1389 C C . ASN B 1 87 ? -2.119 -51.062 -22.656 1 61.75 87 ASN B C 1
ATOM 1391 O O . ASN B 1 87 ? -1.742 -52.188 -22.281 1 61.75 87 ASN B O 1
ATOM 1395 N N . VAL B 1 88 ? -3.322 -51.188 -22.438 1 59.47 88 VAL B N 1
ATOM 1396 C CA . VAL B 1 88 ? -4.133 -52.344 -22.812 1 59.47 88 VAL B CA 1
ATOM 1397 C C . VAL B 1 88 ? -3.918 -52.656 -24.281 1 59.47 88 VAL B C 1
ATOM 1399 O O . VAL B 1 88 ? -4.254 -51.875 -25.156 1 59.47 88 VAL B O 1
ATOM 1402 N N . GLU B 1 89 ? -2.883 -53.312 -24.594 1 57.41 89 GLU B N 1
ATOM 1403 C CA . GLU B 1 89 ? -2.695 -53.938 -25.906 1 57.41 89 GLU B CA 1
ATOM 1404 C C . GLU B 1 89 ? -4 -54.531 -26.406 1 57.41 89 GLU B C 1
ATOM 1406 O O . GLU B 1 89 ? -4.652 -55.312 -25.703 1 57.41 89 GLU B O 1
ATOM 1411 N N . SER B 1 90 ? -4.723 -53.844 -27.203 1 54.94 90 SER B N 1
ATOM 1412 C CA . SER B 1 90 ? -5.812 -54.438 -27.969 1 54.94 90 SER B CA 1
ATOM 1413 C C . SER B 1 90 ? -5.449 -55.844 -28.453 1 54.94 90 SER B C 1
ATOM 1415 O O . SER B 1 90 ? -4.539 -56 -29.266 1 54.94 90 SER B O 1
ATOM 1417 N N . SER B 1 91 ? -5.465 -56.844 -27.609 1 52.34 91 SER B N 1
ATOM 1418 C CA . SER B 1 91 ? -5.473 -58.219 -28.141 1 52.34 91 SER B CA 1
ATOM 1419 C C . SER B 1 91 ? -6.477 -58.344 -29.281 1 52.34 91 SER B C 1
ATOM 1421 O O . SER B 1 91 ? -7.684 -58.25 -29.078 1 52.34 91 SER B O 1
ATOM 1423 N N . SER B 1 92 ? -6.203 -57.844 -30.391 1 51.59 92 SER B N 1
ATOM 1424 C CA . SER B 1 92 ? -6.895 -58.156 -31.641 1 51.59 92 SER B CA 1
ATOM 1425 C C . SER B 1 92 ? -7.266 -59.625 -31.734 1 51.59 92 SER B C 1
ATOM 1427 O O . SER B 1 92 ? -6.395 -60.5 -31.672 1 51.59 92 SER B O 1
ATOM 1429 N N . SER B 1 93 ? -8.367 -60.031 -31.172 1 51.53 93 SER B N 1
ATOM 1430 C CA . SER B 1 93 ? -9.031 -61.312 -31.391 1 51.53 93 SER B CA 1
ATOM 1431 C C . SER B 1 93 ? -8.93 -61.75 -32.844 1 51.53 93 SER B C 1
ATOM 1433 O O . SER B 1 93 ? -9.32 -61 -33.75 1 51.53 93 SER B O 1
ATOM 1435 N N . GLN B 1 94 ? -7.941 -62.562 -33.156 1 52.16 94 GLN B N 1
ATOM 1436 C CA . GLN B 1 94 ? -7.863 -63.281 -34.406 1 52.16 94 GLN B CA 1
ATOM 1437 C C . GLN B 1 94 ? -9.211 -63.906 -34.781 1 52.16 94 GLN B C 1
ATOM 1439 O O . GLN B 1 94 ? -9.875 -64.5 -33.938 1 52.16 94 GLN B O 1
ATOM 1444 N N . PRO B 1 95 ? -9.875 -63.438 -35.75 1 55.25 95 PRO B N 1
ATOM 1445 C CA . PRO B 1 95 ? -11.125 -64 -36.219 1 55.25 95 PRO B CA 1
ATOM 1446 C C . PRO B 1 95 ? -11.031 -65.562 -36.406 1 55.25 95 PRO B C 1
ATOM 1448 O O . PRO B 1 95 ? -10 -66.062 -36.844 1 55.25 95 PRO B O 1
ATOM 1451 N N . LEU B 1 96 ? -11.688 -66.312 -35.594 1 54.47 96 LEU B N 1
ATOM 1452 C CA . LEU B 1 96 ? -11.883 -67.75 -35.812 1 54.47 96 LEU B CA 1
ATOM 1453 C C . LEU B 1 96 ? -12.297 -68.062 -37.25 1 54.47 96 LEU B C 1
ATOM 1455 O O . LEU B 1 96 ? -13.266 -67.5 -37.719 1 54.47 96 LEU B O 1
ATOM 1459 N N . ARG B 1 97 ? -11.328 -68.25 -38.094 1 54.69 97 ARG B N 1
ATOM 1460 C CA . ARG B 1 97 ? -11.641 -68.812 -39.406 1 54.69 97 ARG B CA 1
ATOM 1461 C C . ARG B 1 97 ? -12.531 -70.062 -39.281 1 54.69 97 ARG B C 1
ATOM 1463 O O . ARG B 1 97 ? -12.148 -71.062 -38.688 1 54.69 97 ARG B O 1
ATOM 1470 N N . VAL B 1 98 ? -13.859 -69.812 -39.219 1 50.94 98 VAL B N 1
ATOM 1471 C CA . VAL B 1 98 ? -14.805 -70.875 -39.375 1 50.94 98 VAL B CA 1
ATOM 1472 C C . VAL B 1 98 ? -14.555 -71.562 -40.719 1 50.94 98 VAL B C 1
ATOM 1474 O O . VAL B 1 98 ? -14.586 -70.938 -41.781 1 50.94 98 VAL B O 1
ATOM 1477 N N . THR B 1 99 ? -13.648 -72.5 -40.75 1 48.84 99 THR B N 1
ATOM 1478 C CA . THR B 1 99 ? -13.562 -73.438 -41.875 1 48.84 99 THR B CA 1
ATOM 1479 C C . THR B 1 99 ? -14.93 -74 -42.219 1 48.84 99 THR B C 1
ATOM 1481 O O . THR B 1 99 ? -15.609 -74.562 -41.344 1 48.84 99 THR B O 1
ATOM 1484 N N . GLN B 1 100 ? -15.578 -73.5 -43.25 1 38.78 100 GLN B N 1
ATOM 1485 C CA . GLN B 1 100 ? -16.578 -74.375 -43.906 1 38.78 100 GLN B CA 1
ATOM 1486 C C . GLN B 1 100 ? -15.977 -75.688 -44.375 1 38.78 100 GLN B C 1
ATOM 1488 O O . GLN B 1 100 ? -14.867 -75.688 -44.906 1 38.78 100 GLN B O 1
#

pLDDT: mean 88.97, std 15.23, range [38.16, 98.62]

Organism: Magallana gigas (NCBI:txid29159)